Protein AF-A0A3E3E0G7-F1 (afdb_monomer_lite)

Secondary structure (DSSP, 8-state):
-EEEEE-TTT-SEEEEEETT--S-EEEEE-S---SSEEEEEEEETTEEEEEE-BTTEEEE-TTGGGS-EEEEEEEEEEPTTSPEEE-S--EEEEEEPP-S----S-PPPPHHHHHHHHHHHHHHHHHHHHHHHHHHHHHHHHHHHHHHHHHHHHHHHHHHHHHHHHHHHHHHHHHHHHHHHHHHHHHHHHHHHHHHHHT--HHHHHHHHHHHHHHHHHHHHHHHHHHHGGG------

Foldseek 3Di:
DAEAEDECVVAQEEEQEAQQDQDKYKYFYPDFDADAWKWKFKDDDPDTDIGTADVRIDIDWPPNSNDFAWIWIWMWHQDPVGDTDGRDDIGIYGHHYDPDDDDPPRHDDDVVVVVVVVVVVVVVVVVVVVVVVVVVVVVVVVVVVVVVVVVVVVVVVVVVVVVVVVVVVVVVVVVVVVVVVVVVVVVVVVVVVVVVCVPDPVVVVVVVVVVVVVVVVVVVVVVVVVVVVVPDDDDDD

Structure (mmCIF, N/CA/C/O backbone):
data_AF-A0A3E3E0G7-F1
#
_entry.id   AF-A0A3E3E0G7-F1
#
loop_
_atom_site.group_PDB
_atom_site.id
_atom_site.type_symbol
_atom_site.label_atom_id
_atom_site.label_alt_id
_atom_site.label_comp_id
_atom_site.label_asym_id
_atom_site.label_entity_id
_atom_site.label_seq_id
_atom_site.pdbx_PDB_ins_code
_atom_site.Cartn_x
_atom_site.Cartn_y
_atom_site.Cartn_z
_atom_site.occupancy
_atom_site.B_iso_or_equiv
_atom_site.auth_seq_id
_atom_site.auth_comp_id
_atom_site.auth_asym_id
_atom_site.auth_atom_id
_atom_site.pdbx_PDB_model_num
ATOM 1 N N . MET A 1 1 ? 25.552 20.787 -38.650 1.00 72.00 1 MET A N 1
ATOM 2 C CA . MET A 1 1 ? 24.862 19.507 -38.896 1.00 72.00 1 MET A CA 1
ATOM 3 C C . MET A 1 1 ? 24.537 19.413 -40.381 1.00 72.00 1 MET A C 1
ATOM 5 O O . MET A 1 1 ? 24.003 20.378 -40.916 1.00 72.00 1 MET A O 1
ATOM 9 N N . ARG A 1 2 ? 24.924 18.323 -41.051 1.00 83.06 2 ARG A N 1
ATOM 10 C CA . ARG A 1 2 ? 24.549 18.012 -42.444 1.00 83.06 2 ARG A CA 1
ATOM 11 C C . ARG A 1 2 ? 23.295 17.139 -42.408 1.00 83.06 2 ARG A C 1
ATOM 13 O O . ARG A 1 2 ? 23.226 16.252 -41.569 1.00 83.06 2 ARG A O 1
ATOM 20 N N . THR A 1 3 ? 22.331 17.352 -43.301 1.00 88.44 3 THR A N 1
ATOM 21 C CA . THR A 1 3 ? 21.149 16.480 -43.411 1.00 88.44 3 THR A CA 1
ATOM 22 C C . THR A 1 3 ? 21.105 15.830 -44.787 1.00 88.44 3 THR A C 1
ATOM 24 O O . THR A 1 3 ? 21.267 16.512 -45.798 1.00 88.44 3 THR A O 1
ATOM 27 N N . VAL A 1 4 ? 20.893 14.518 -44.826 1.00 91.94 4 VAL A N 1
ATOM 28 C CA . VAL A 1 4 ? 20.747 13.722 -46.047 1.00 91.94 4 VAL A CA 1
ATOM 29 C C . VAL A 1 4 ? 19.327 13.176 -46.081 1.00 91.94 4 VAL A C 1
ATOM 31 O O . VAL A 1 4 ? 18.943 12.396 -45.218 1.00 91.94 4 VAL A O 1
ATOM 34 N N . TYR A 1 5 ? 18.542 13.592 -47.071 1.00 94.06 5 TYR A N 1
ATOM 35 C CA . TYR A 1 5 ? 17.183 13.092 -47.272 1.00 94.06 5 TYR A CA 1
ATOM 36 C C . TYR A 1 5 ? 17.223 11.878 -48.194 1.00 94.06 5 TYR A C 1
ATOM 38 O O . TYR A 1 5 ? 17.747 11.959 -49.307 1.00 94.06 5 TYR A O 1
ATOM 46 N N . VAL A 1 6 ? 16.666 10.759 -47.742 1.00 95.62 6 VAL A N 1
ATOM 47 C CA . VAL A 1 6 ? 16.768 9.470 -48.428 1.00 95.62 6 VAL A CA 1
ATOM 48 C C . VAL A 1 6 ? 15.380 8.911 -48.669 1.00 95.62 6 VAL A C 1
ATOM 50 O O . VAL A 1 6 ? 14.650 8.620 -47.734 1.00 95.62 6 VAL A O 1
ATOM 53 N N . SER A 1 7 ? 15.031 8.704 -49.934 1.00 94.06 7 SER A N 1
ATOM 54 C CA . SER A 1 7 ? 13.899 7.861 -50.317 1.00 94.06 7 SER A CA 1
ATOM 55 C C . SER A 1 7 ? 14.468 6.546 -50.833 1.00 94.06 7 SER A C 1
ATOM 57 O O . SER A 1 7 ? 15.142 6.535 -51.868 1.00 94.06 7 SER A O 1
ATOM 59 N N . LEU A 1 8 ? 14.235 5.459 -50.095 1.00 92.50 8 LEU A N 1
ATOM 60 C CA . LEU A 1 8 ? 14.813 4.148 -50.410 1.00 92.50 8 LEU A CA 1
ATOM 61 C C . LEU A 1 8 ? 14.265 3.560 -51.718 1.00 92.50 8 LEU A C 1
ATOM 63 O O . LEU A 1 8 ? 14.969 2.814 -52.388 1.00 92.50 8 LEU A O 1
ATOM 67 N N . ASP A 1 9 ? 13.088 4.002 -52.165 1.00 88.12 9 ASP A N 1
ATOM 68 C CA . ASP A 1 9 ? 12.561 3.679 -53.498 1.00 88.12 9 ASP A CA 1
ATOM 69 C C . ASP A 1 9 ? 13.424 4.251 -54.634 1.00 88.12 9 ASP A C 1
ATOM 71 O O . ASP A 1 9 ? 13.412 3.739 -55.754 1.00 88.12 9 ASP A O 1
ATOM 75 N N . LYS A 1 10 ? 14.167 5.334 -54.364 1.00 89.75 10 LYS A N 1
ATOM 76 C CA . LYS A 1 10 ? 14.964 6.067 -55.361 1.00 89.75 10 LYS A CA 1
ATOM 77 C C . LYS A 1 10 ? 16.454 5.771 -55.269 1.00 89.75 10 LYS A C 1
ATOM 79 O O . LYS A 1 10 ? 17.129 5.747 -56.294 1.00 89.75 10 LYS A O 1
ATOM 84 N N . THR A 1 11 ? 16.985 5.586 -54.062 1.00 90.69 11 THR A N 1
ATOM 85 C CA . THR A 1 11 ? 18.406 5.296 -53.853 1.00 90.69 11 THR A CA 1
ATOM 86 C C . THR A 1 11 ? 18.614 4.247 -52.773 1.00 90.69 11 THR A C 1
ATOM 88 O O . THR A 1 11 ? 18.056 4.327 -51.684 1.00 90.69 11 THR A O 1
ATOM 91 N N . HIS A 1 12 ? 19.482 3.287 -53.080 1.00 91.56 12 HIS A N 1
ATOM 92 C CA . HIS A 1 12 ? 19.901 2.227 -52.165 1.00 91.56 12 HIS A CA 1
ATOM 93 C C . HIS A 1 12 ? 21.367 2.391 -51.742 1.00 91.56 12 HIS A C 1
ATOM 95 O O . HIS A 1 12 ? 21.914 1.507 -51.092 1.00 91.56 12 HIS A O 1
ATOM 101 N N . SER A 1 13 ? 22.026 3.482 -52.150 1.00 95.62 13 SER A N 1
ATOM 102 C CA . SER A 1 13 ? 23.424 3.760 -51.825 1.00 95.62 13 SER A CA 1
ATOM 103 C C . SER A 1 13 ? 23.662 5.263 -51.727 1.00 95.62 13 SER A C 1
ATOM 105 O O . SER A 1 13 ? 23.425 5.989 -52.692 1.00 95.62 13 SER A O 1
ATOM 107 N N . PHE A 1 14 ? 24.129 5.747 -50.578 1.00 95.88 14 PHE A N 1
ATOM 108 C CA . PHE A 1 14 ? 24.347 7.179 -50.355 1.00 95.88 14 PHE A CA 1
ATOM 109 C C . PHE A 1 14 ? 25.468 7.441 -49.348 1.00 95.88 14 PHE A C 1
ATOM 111 O O . PHE A 1 14 ? 25.717 6.645 -48.446 1.00 95.88 14 PHE A O 1
ATOM 118 N N . ASN A 1 15 ? 26.156 8.570 -49.511 1.00 93.19 15 ASN A N 1
ATOM 119 C CA . ASN A 1 15 ? 27.224 8.999 -48.612 1.00 93.19 15 ASN A CA 1
ATOM 120 C C . ASN A 1 15 ? 26.642 9.642 -47.345 1.00 93.19 15 ASN A C 1
ATOM 122 O O . ASN A 1 15 ? 25.792 10.534 -47.430 1.00 93.19 15 ASN A O 1
ATOM 126 N N . ILE A 1 16 ? 27.128 9.193 -46.189 1.00 91.19 16 ILE A N 1
ATOM 127 C CA . ILE A 1 16 ? 26.682 9.621 -44.859 1.00 91.19 16 ILE A CA 1
ATOM 128 C C . ILE A 1 16 ? 27.759 10.378 -44.068 1.00 91.19 16 ILE A C 1
ATOM 130 O O . ILE A 1 16 ? 27.512 10.770 -42.930 1.00 91.19 16 ILE A O 1
ATOM 134 N N . GLY A 1 17 ? 28.920 10.630 -44.673 1.00 88.94 17 GLY A N 1
ATOM 135 C CA . GLY A 1 17 ? 29.992 11.430 -44.084 1.00 88.94 17 GLY A CA 1
ATOM 136 C C . GLY A 1 17 ? 31.376 10.862 -44.361 1.00 88.94 17 GLY A C 1
ATOM 137 O O . GLY A 1 17 ? 31.547 9.973 -45.198 1.00 88.94 17 GLY A O 1
ATOM 138 N N . HIS A 1 18 ? 32.350 11.383 -43.628 1.00 86.81 18 HIS A N 1
ATOM 139 C CA . HIS A 1 18 ? 33.731 10.916 -43.637 1.00 86.81 18 HIS A CA 1
ATOM 140 C C . HIS A 1 18 ? 34.090 10.216 -42.324 1.00 86.81 18 HIS A C 1
ATOM 142 O O . HIS A 1 18 ? 33.521 10.484 -41.261 1.00 86.81 18 HIS A O 1
ATOM 148 N N . GLN A 1 19 ? 35.071 9.321 -42.391 1.00 85.81 19 GLN A N 1
ATOM 149 C CA . GLN A 1 19 ? 35.700 8.763 -41.206 1.00 85.81 19 GLN A CA 1
ATOM 150 C C . GLN A 1 19 ? 36.250 9.915 -40.356 1.00 85.81 19 GLN A C 1
ATOM 152 O O . GLN A 1 19 ? 36.768 10.899 -40.876 1.00 85.81 19 GLN A O 1
ATOM 157 N N . TYR A 1 20 ? 36.121 9.814 -39.042 1.00 77.06 20 TYR A N 1
ATOM 158 C CA . TYR A 1 20 ? 36.539 10.848 -38.098 1.00 77.06 20 TYR A CA 1
ATOM 159 C C . TYR A 1 20 ? 35.843 12.213 -38.263 1.00 77.06 20 TYR A C 1
ATOM 161 O O . TYR A 1 20 ? 36.327 13.225 -37.763 1.00 77.06 20 TYR A O 1
ATOM 169 N N . GLU A 1 21 ? 34.695 12.275 -38.946 1.00 74.25 21 GLU A N 1
ATOM 170 C CA . GLU A 1 21 ? 33.981 13.538 -39.117 1.00 74.25 21 GLU A CA 1
ATOM 171 C C . GLU A 1 21 ? 33.378 14.043 -37.792 1.00 74.25 21 GLU A C 1
ATOM 173 O O . GLU A 1 21 ? 32.558 13.385 -37.151 1.00 74.25 21 GLU A O 1
ATOM 178 N N . HIS A 1 22 ? 33.770 15.261 -37.407 1.00 70.38 22 HIS A N 1
ATOM 179 C CA . HIS A 1 22 ? 33.298 15.964 -36.205 1.00 70.38 22 HIS A CA 1
ATOM 180 C C . HIS A 1 22 ? 31.945 16.666 -36.395 1.00 70.38 22 HIS A C 1
ATOM 182 O O . HIS A 1 22 ? 31.341 17.170 -35.448 1.00 70.38 22 HIS A O 1
ATOM 188 N N . LYS A 1 23 ? 31.445 16.737 -37.632 1.00 72.69 23 LYS A N 1
ATOM 189 C CA . LYS A 1 23 ? 30.130 17.305 -37.934 1.00 72.69 23 LYS A CA 1
ATOM 190 C C . LYS A 1 23 ? 29.095 16.191 -37.955 1.00 72.69 23 LYS A C 1
ATOM 192 O O . LYS A 1 23 ? 29.204 15.245 -38.719 1.00 72.69 23 LYS A O 1
ATOM 197 N N . ALA A 1 24 ? 28.044 16.353 -37.160 1.00 74.00 24 ALA A N 1
ATOM 198 C CA . ALA A 1 24 ? 26.940 15.405 -37.146 1.00 74.00 24 ALA A CA 1
ATOM 199 C C . ALA A 1 24 ? 26.229 15.366 -38.516 1.00 74.00 24 ALA A C 1
ATOM 201 O O . ALA A 1 24 ? 25.861 16.429 -39.047 1.00 74.00 24 ALA A O 1
ATOM 202 N N . THR A 1 25 ? 26.015 14.160 -39.054 1.00 85.94 25 THR A N 1
ATOM 203 C CA . THR A 1 25 ? 25.173 13.921 -40.235 1.00 85.94 25 THR A CA 1
ATOM 204 C C . THR A 1 25 ? 23.865 13.274 -39.802 1.00 85.94 25 THR A C 1
ATOM 206 O O . THR A 1 25 ? 23.864 12.213 -39.191 1.00 85.94 25 THR A O 1
ATOM 209 N N . LEU A 1 26 ? 22.743 13.903 -40.135 1.00 88.75 26 LEU A N 1
ATOM 210 C CA . LEU A 1 26 ? 21.400 13.381 -39.913 1.00 88.75 26 LEU A CA 1
ATOM 211 C C . LEU A 1 26 ? 20.867 12.790 -41.218 1.00 88.75 26 LEU A C 1
ATOM 213 O O . LEU A 1 26 ? 20.733 13.501 -42.212 1.00 88.75 26 LEU A O 1
ATOM 217 N N . VAL A 1 27 ? 20.545 11.505 -41.229 1.00 93.00 27 VAL A N 1
ATOM 218 C CA . VAL A 1 27 ? 19.863 10.843 -42.342 1.00 93.00 27 VAL A CA 1
ATOM 219 C C . VAL A 1 27 ? 18.369 10.857 -42.052 1.00 93.00 27 VAL A C 1
ATOM 221 O O . VAL A 1 27 ? 17.945 10.318 -41.037 1.00 93.00 27 VAL A O 1
ATOM 224 N N . LYS A 1 28 ? 17.574 11.467 -42.931 1.00 93.62 28 LYS A N 1
ATOM 225 C CA . LYS A 1 28 ? 16.115 11.511 -42.819 1.00 93.62 28 LYS A CA 1
ATOM 226 C C . LYS A 1 28 ? 15.488 10.646 -43.902 1.00 93.62 28 LYS A C 1
ATOM 228 O O . LYS A 1 28 ? 15.640 10.933 -45.093 1.00 93.62 28 LYS A O 1
ATOM 233 N N . PHE A 1 29 ? 14.817 9.580 -43.490 1.00 94.69 29 PHE A N 1
ATOM 234 C CA . PHE A 1 29 ? 14.178 8.636 -44.394 1.00 94.69 29 PHE A CA 1
ATOM 235 C C . PHE A 1 29 ? 12.781 9.130 -44.771 1.00 94.69 29 PHE A C 1
ATOM 237 O O . PHE A 1 29 ? 11.956 9.438 -43.925 1.00 94.69 29 PHE A O 1
ATOM 244 N N . MET A 1 30 ? 12.518 9.225 -46.067 1.00 93.25 30 MET A N 1
ATOM 245 C CA . MET A 1 30 ? 11.294 9.791 -46.620 1.00 93.25 30 MET A CA 1
ATOM 246 C C . MET A 1 30 ? 10.364 8.684 -47.108 1.00 93.25 30 MET A C 1
ATOM 248 O O . MET A 1 30 ? 10.832 7.686 -47.658 1.00 93.25 30 MET A O 1
ATOM 252 N N . ASN A 1 31 ? 9.056 8.934 -47.014 1.00 89.31 31 ASN A N 1
ATOM 253 C CA . ASN A 1 31 ? 7.993 8.054 -47.514 1.00 89.31 31 ASN A CA 1
ATOM 254 C C . ASN A 1 31 ? 7.994 6.657 -46.869 1.00 89.31 31 ASN A C 1
ATOM 256 O O . ASN A 1 31 ? 7.737 5.666 -47.546 1.00 89.31 31 ASN A O 1
ATOM 260 N N . LEU A 1 32 ? 8.306 6.576 -45.574 1.00 88.31 32 LEU A N 1
ATOM 261 C CA . LEU A 1 32 ? 8.146 5.342 -44.812 1.00 88.31 32 LEU A CA 1
ATOM 262 C C . LEU A 1 32 ? 6.686 5.190 -44.379 1.00 88.31 32 LEU A C 1
ATOM 264 O O . LEU A 1 32 ? 6.107 6.131 -43.839 1.00 88.31 32 LEU A O 1
ATOM 268 N N . ASP A 1 33 ? 6.123 4.006 -44.589 1.00 87.00 33 ASP A N 1
ATOM 269 C CA . ASP A 1 33 ? 4.826 3.610 -44.042 1.00 87.00 33 ASP A CA 1
ATOM 270 C C . ASP A 1 33 ? 5.075 2.644 -42.883 1.00 87.00 33 ASP A C 1
ATOM 272 O O . ASP A 1 33 ? 5.588 1.543 -43.090 1.00 87.00 33 ASP A O 1
ATOM 276 N N . TYR A 1 34 ? 4.820 3.094 -41.655 1.00 85.31 34 TYR A N 1
ATOM 277 C CA . TYR A 1 34 ? 5.079 2.312 -40.451 1.00 85.31 34 TYR A CA 1
ATOM 278 C C . TYR A 1 34 ? 4.098 2.653 -39.332 1.00 85.31 34 TYR A C 1
ATOM 280 O O . TYR A 1 34 ? 3.613 3.779 -39.213 1.00 85.31 34 TYR A O 1
ATOM 288 N N . GLN A 1 35 ? 3.837 1.662 -38.484 1.00 74.62 35 GLN A N 1
ATOM 289 C CA . GLN A 1 35 ? 3.073 1.802 -37.250 1.00 74.62 35 GLN A CA 1
ATOM 290 C C . GLN A 1 35 ? 4.014 1.466 -36.086 1.00 74.62 35 GLN A C 1
ATOM 292 O O . GLN A 1 35 ? 4.602 0.387 -36.066 1.00 74.62 35 GLN A O 1
ATOM 297 N N . GLY A 1 36 ? 4.191 2.391 -35.139 1.00 80.56 36 GLY A N 1
ATOM 298 C CA . GLY A 1 36 ? 5.048 2.191 -33.962 1.00 80.56 36 GLY A CA 1
ATOM 299 C C . GLY A 1 36 ? 6.445 2.810 -34.070 1.00 80.56 36 GLY A C 1
ATOM 300 O O . GLY A 1 36 ? 6.644 3.816 -34.750 1.00 80.56 36 GLY A O 1
ATOM 301 N N . SER A 1 37 ? 7.407 2.237 -33.342 1.00 87.81 37 SER A N 1
ATOM 302 C CA . SER A 1 37 ? 8.775 2.765 -33.234 1.00 87.81 37 SER A CA 1
ATOM 303 C C . SER A 1 37 ? 9.664 2.253 -34.364 1.00 87.81 37 SER A C 1
ATOM 305 O O . SER A 1 37 ? 9.607 1.078 -34.725 1.00 87.81 37 SER A O 1
ATOM 307 N N . LEU A 1 38 ? 10.511 3.127 -34.910 1.00 91.94 38 LEU A N 1
ATOM 308 C CA . LEU A 1 38 ? 11.378 2.823 -36.045 1.00 91.94 38 LEU A CA 1
ATOM 309 C C . LEU A 1 38 ? 12.795 2.468 -35.579 1.00 91.94 38 LEU A C 1
ATOM 311 O O . LEU A 1 38 ? 13.347 3.107 -34.686 1.00 91.94 38 LEU A O 1
ATOM 315 N N . TYR A 1 39 ? 13.401 1.471 -36.216 1.00 93.44 39 TYR A N 1
ATOM 316 C CA . TYR A 1 39 ? 14.749 0.989 -35.933 1.00 93.44 39 TYR A CA 1
ATOM 317 C C . TYR A 1 39 ? 15.546 0.804 -37.223 1.00 93.44 39 TYR A C 1
ATOM 319 O O . TYR A 1 39 ? 14.999 0.452 -38.270 1.00 93.44 39 TYR A O 1
ATOM 327 N N . ILE A 1 40 ? 16.862 0.988 -37.138 1.00 94.19 40 ILE A N 1
ATOM 328 C CA . ILE A 1 40 ? 17.812 0.630 -38.189 1.00 94.19 40 ILE A CA 1
ATOM 329 C C . ILE A 1 40 ? 18.771 -0.437 -37.680 1.00 94.19 40 ILE A C 1
ATOM 331 O O . ILE A 1 40 ? 19.450 -0.274 -36.664 1.00 94.19 40 ILE A O 1
ATOM 335 N N . ARG A 1 41 ? 18.862 -1.532 -38.427 1.00 95.19 41 ARG A N 1
ATOM 336 C CA . ARG A 1 41 ? 19.936 -2.502 -38.279 1.00 95.19 41 ARG A CA 1
ATOM 337 C C . ARG A 1 41 ? 21.140 -2.029 -39.074 1.00 95.19 41 ARG A C 1
ATOM 339 O O . ARG A 1 41 ? 21.026 -1.782 -40.273 1.00 95.19 41 ARG A O 1
ATOM 346 N N . LEU A 1 42 ? 22.278 -1.929 -38.405 1.00 94.31 42 LEU A N 1
ATOM 347 C CA . LEU A 1 42 ? 23.543 -1.459 -38.957 1.00 94.31 42 LEU A CA 1
ATOM 348 C C . LEU A 1 42 ? 24.567 -2.585 -38.920 1.00 94.31 42 LEU A C 1
ATOM 350 O O . LEU A 1 42 ? 24.712 -3.243 -37.890 1.00 94.31 42 LEU A O 1
ATOM 354 N N . GLU A 1 43 ? 25.296 -2.775 -40.016 1.00 94.06 43 GLU A N 1
ATOM 355 C CA . GLU A 1 43 ? 26.411 -3.718 -40.100 1.00 94.06 43 GLU A CA 1
ATOM 356 C C . GLU A 1 43 ? 27.602 -3.095 -40.845 1.00 94.06 43 GLU A C 1
ATOM 358 O O . GLU A 1 43 ? 27.491 -2.735 -42.018 1.00 94.06 43 GLU A O 1
ATOM 363 N N . ILE A 1 44 ? 28.749 -2.982 -40.168 1.00 89.00 44 ILE A N 1
ATOM 364 C CA . ILE A 1 44 ? 30.049 -2.615 -40.751 1.00 89.00 44 ILE A CA 1
ATOM 365 C C . ILE A 1 44 ? 31.165 -3.350 -40.006 1.00 89.00 44 ILE A C 1
ATOM 367 O O . ILE A 1 44 ? 31.270 -3.244 -38.787 1.00 89.00 44 ILE A O 1
ATOM 371 N N . ASN A 1 45 ? 32.015 -4.084 -40.730 1.00 85.56 45 ASN A N 1
ATOM 372 C CA . ASN A 1 45 ? 33.034 -4.957 -40.134 1.00 85.56 45 ASN A CA 1
ATOM 373 C C . ASN A 1 45 ? 32.406 -5.873 -39.056 1.00 85.56 45 ASN A C 1
ATOM 375 O O . ASN A 1 45 ? 31.419 -6.557 -39.334 1.00 85.56 45 ASN A O 1
ATOM 379 N N . ASP A 1 46 ? 32.930 -5.840 -37.828 1.00 82.44 46 ASP A N 1
ATOM 380 C CA . ASP A 1 46 ? 32.411 -6.595 -36.680 1.00 82.44 46 ASP A CA 1
ATOM 381 C C . ASP A 1 46 ? 31.308 -5.851 -35.900 1.00 82.44 46 ASP A C 1
ATOM 383 O O . ASP A 1 46 ? 30.700 -6.413 -34.987 1.00 82.44 46 ASP A O 1
ATOM 387 N N . TYR A 1 47 ? 31.014 -4.592 -36.245 1.00 80.56 47 TYR A N 1
ATOM 388 C CA . TYR A 1 47 ? 29.947 -3.824 -35.607 1.00 80.56 47 TYR A CA 1
ATOM 389 C C . TYR A 1 47 ? 28.593 -4.199 -36.208 1.00 80.56 47 TYR A C 1
ATOM 391 O O . TYR A 1 47 ? 28.310 -3.895 -37.370 1.00 80.56 47 TYR A O 1
ATOM 399 N N . LYS A 1 48 ? 27.742 -4.827 -35.391 1.00 89.69 48 LYS A N 1
ATOM 400 C CA . LYS A 1 48 ? 26.344 -5.129 -35.713 1.00 89.69 48 LYS A CA 1
ATOM 401 C C . LYS A 1 48 ? 25.448 -4.625 -34.599 1.00 89.69 48 LYS A C 1
ATOM 403 O O . LYS A 1 48 ? 25.579 -5.080 -33.466 1.00 89.69 48 LYS A O 1
ATOM 408 N N . ASN A 1 49 ? 24.542 -3.703 -34.905 1.00 87.69 49 ASN A N 1
ATOM 409 C CA . ASN A 1 49 ? 23.664 -3.136 -33.887 1.00 87.69 49 ASN A CA 1
ATOM 410 C C . ASN A 1 49 ? 22.282 -2.784 -34.440 1.00 87.69 49 ASN A C 1
ATOM 412 O O . ASN A 1 49 ? 22.134 -2.501 -35.628 1.00 87.69 49 ASN A O 1
ATOM 416 N N . MET A 1 50 ? 21.284 -2.801 -33.562 1.00 88.69 50 MET A N 1
ATOM 417 C CA . MET A 1 50 ? 19.936 -2.312 -33.825 1.00 88.69 50 MET A CA 1
ATOM 418 C C . MET A 1 50 ? 19.780 -0.988 -33.084 1.00 88.69 50 MET A C 1
ATOM 420 O O . MET A 1 50 ? 19.913 -0.949 -31.864 1.00 88.69 50 MET A O 1
ATOM 424 N N . VAL A 1 51 ? 19.543 0.097 -33.813 1.00 88.62 51 VAL A N 1
ATOM 425 C CA . VAL A 1 51 ? 19.501 1.448 -33.244 1.00 88.62 51 VAL A CA 1
ATOM 426 C C . VAL A 1 51 ? 18.105 2.034 -33.448 1.00 88.62 51 VAL A C 1
ATOM 428 O O . VAL A 1 51 ? 17.619 2.001 -34.581 1.00 88.62 51 VAL A O 1
ATOM 431 N N . PRO A 1 52 ? 17.441 2.546 -32.396 1.00 88.94 52 PRO A N 1
ATOM 432 C CA . PRO A 1 52 ? 16.177 3.254 -32.554 1.00 88.94 52 PRO A CA 1
ATOM 433 C C . PRO A 1 52 ? 16.385 4.569 -33.312 1.00 88.94 52 PRO A C 1
ATOM 435 O O . PRO A 1 52 ? 17.402 5.247 -33.153 1.00 88.94 52 PRO A O 1
ATOM 438 N N . LEU A 1 53 ? 15.410 4.930 -34.137 1.00 88.88 53 LEU A N 1
ATOM 439 C CA . LEU A 1 53 ? 15.348 6.220 -34.813 1.00 88.88 53 LEU A CA 1
ATOM 440 C C . LEU A 1 53 ? 14.474 7.182 -34.016 1.00 88.88 53 LEU A C 1
ATOM 442 O O . LEU A 1 53 ? 13.502 6.785 -33.375 1.00 88.88 53 LEU A O 1
ATOM 446 N N . THR A 1 54 ? 14.785 8.470 -34.137 1.00 82.19 54 THR A N 1
ATOM 447 C CA . THR A 1 54 ? 13.908 9.534 -33.648 1.00 82.19 54 THR A CA 1
ATOM 448 C C . THR A 1 54 ? 13.000 9.947 -34.793 1.00 82.19 54 THR A C 1
ATOM 450 O O . THR A 1 54 ? 13.440 10.592 -35.748 1.00 82.19 54 THR A O 1
ATOM 453 N N . ALA A 1 55 ? 11.739 9.518 -34.713 1.00 84.19 55 ALA A N 1
ATOM 454 C CA . ALA A 1 55 ? 10.786 9.551 -35.821 1.00 84.19 55 ALA A CA 1
ATOM 455 C C . ALA A 1 55 ? 11.349 8.846 -37.072 1.00 84.19 55 ALA A C 1
ATOM 457 O O . ALA A 1 55 ? 11.546 7.636 -37.059 1.00 84.19 55 ALA A O 1
ATOM 458 N N . ASP A 1 56 ? 11.636 9.598 -38.132 1.00 88.81 56 ASP A N 1
ATOM 459 C CA . ASP A 1 56 ? 12.158 9.124 -39.417 1.00 88.81 56 ASP A CA 1
ATOM 460 C C . ASP A 1 56 ? 13.661 9.410 -39.597 1.00 88.81 56 ASP A C 1
ATOM 462 O O . ASP A 1 56 ? 14.200 9.324 -40.705 1.00 88.81 56 ASP A O 1
ATOM 466 N N . SER A 1 57 ? 14.344 9.796 -38.517 1.00 90.00 57 SER A N 1
ATOM 467 C CA . SER A 1 57 ? 15.691 10.353 -38.570 1.00 90.00 57 SER A CA 1
ATOM 468 C C . SER A 1 57 ? 16.711 9.512 -37.798 1.00 90.00 57 SER A C 1
ATOM 470 O O . SER A 1 57 ? 16.492 9.109 -36.656 1.00 90.00 57 SER A O 1
ATOM 472 N N . PHE A 1 58 ? 17.862 9.284 -38.430 1.00 89.62 58 PHE A N 1
ATOM 473 C CA . PHE A 1 58 ? 19.012 8.564 -37.892 1.00 89.62 58 PHE A CA 1
ATOM 474 C C . PHE A 1 58 ? 20.232 9.486 -37.843 1.00 89.62 58 PHE A C 1
ATOM 476 O O . PHE A 1 58 ? 20.633 10.030 -38.875 1.00 89.62 58 PHE A O 1
ATOM 483 N N . LEU A 1 59 ? 20.842 9.662 -36.668 1.00 86.19 59 LEU A N 1
ATOM 484 C CA . LEU A 1 59 ? 22.094 10.404 -36.567 1.00 86.19 59 LEU A CA 1
ATOM 485 C C . LEU A 1 59 ? 23.297 9.479 -36.757 1.00 86.19 59 LEU A C 1
ATOM 487 O O . LEU A 1 59 ? 23.470 8.477 -36.072 1.00 86.19 59 LEU A O 1
ATOM 491 N N . VAL A 1 60 ? 24.169 9.868 -37.675 1.00 86.12 60 VAL A N 1
ATOM 492 C CA . VAL A 1 60 ? 25.440 9.207 -37.935 1.00 86.12 60 VAL A CA 1
ATOM 493 C C . VAL A 1 60 ? 26.472 9.759 -36.955 1.00 86.12 60 VAL A C 1
ATOM 495 O O . VAL A 1 60 ? 26.821 10.941 -36.997 1.00 86.12 60 VAL A O 1
ATOM 498 N N . GLY A 1 61 ? 26.964 8.887 -36.079 1.00 77.50 61 GLY A N 1
ATOM 499 C CA . GLY A 1 61 ? 27.965 9.205 -35.063 1.00 77.50 61 GLY A CA 1
ATOM 500 C C . GLY A 1 61 ? 28.841 7.998 -34.724 1.00 77.50 61 GLY A C 1
ATOM 501 O O . GLY A 1 61 ? 28.963 7.058 -35.513 1.00 77.50 61 GLY A O 1
ATOM 502 N N . LYS A 1 62 ? 29.465 8.003 -33.540 1.00 75.25 62 LYS A N 1
ATOM 503 C CA . LYS A 1 62 ? 30.245 6.851 -33.060 1.00 75.25 62 LYS A CA 1
ATOM 504 C C . LYS A 1 62 ? 29.322 5.654 -32.753 1.00 75.25 62 LYS A C 1
ATOM 506 O O . LYS A 1 62 ? 28.235 5.862 -32.225 1.00 75.25 62 LYS A O 1
ATOM 511 N N . PRO A 1 63 ? 29.750 4.409 -33.033 1.00 74.75 63 PRO A N 1
ATOM 512 C CA . PRO A 1 63 ? 31.063 4.034 -33.562 1.00 74.75 63 PRO A CA 1
ATOM 513 C C . PRO A 1 63 ? 31.150 4.024 -35.098 1.00 74.75 63 PRO A C 1
ATOM 515 O O . PRO A 1 63 ? 32.231 3.764 -35.614 1.00 74.75 63 PRO A O 1
ATOM 518 N N . LEU A 1 64 ? 30.072 4.312 -35.841 1.00 82.06 64 LEU A N 1
ATOM 519 C CA . LEU A 1 64 ? 30.080 4.212 -37.308 1.00 82.06 64 LEU A CA 1
ATOM 520 C C . LEU A 1 64 ? 31.190 5.054 -37.945 1.00 82.06 64 LEU A C 1
ATOM 522 O O . LEU A 1 64 ? 31.945 4.541 -38.763 1.00 82.06 64 LEU A O 1
ATOM 526 N N . THR A 1 65 ? 31.344 6.312 -37.526 1.00 80.38 65 THR A N 1
ATOM 527 C CA . THR A 1 65 ? 32.351 7.229 -38.088 1.00 80.38 65 THR A CA 1
ATOM 528 C C . THR A 1 65 ? 33.800 6.882 -37.720 1.00 80.38 65 THR A C 1
ATOM 530 O O . THR A 1 65 ? 34.714 7.526 -38.226 1.00 80.38 65 THR A O 1
ATOM 533 N N . PHE A 1 66 ? 34.061 5.859 -36.891 1.00 80.06 66 PHE A N 1
ATOM 534 C CA . PHE A 1 66 ? 35.423 5.335 -36.700 1.00 80.06 66 PHE A CA 1
ATOM 535 C C . PHE A 1 66 ? 35.896 4.447 -37.849 1.00 80.06 66 PHE A C 1
ATOM 537 O O . PHE A 1 66 ? 37.100 4.219 -37.986 1.00 80.06 66 PHE A O 1
ATOM 544 N N . HIS A 1 67 ? 34.975 3.960 -38.673 1.00 82.88 67 HIS A N 1
ATOM 545 C CA . HIS A 1 67 ? 35.267 3.101 -39.806 1.00 82.88 67 HIS A CA 1
ATOM 546 C C . HIS A 1 67 ? 35.014 3.863 -41.106 1.00 82.88 67 HIS A C 1
ATOM 548 O O . HIS A 1 67 ? 34.044 4.607 -41.214 1.00 82.88 67 HIS A O 1
ATOM 554 N N . SER A 1 68 ? 35.872 3.661 -42.100 1.00 89.12 68 SER A N 1
ATOM 555 C CA . SER A 1 68 ? 35.564 3.980 -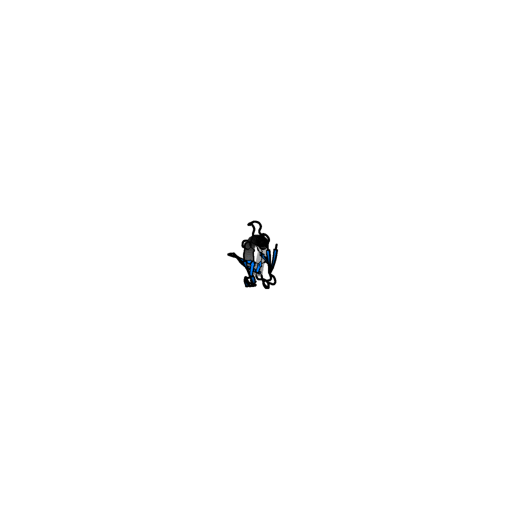43.492 1.00 89.12 68 SER A CA 1
ATOM 556 C C . SER A 1 68 ? 34.981 2.748 -44.190 1.00 89.12 68 SER A C 1
ATOM 558 O O . SER A 1 68 ? 35.148 1.611 -43.735 1.00 89.12 68 SER A O 1
ATOM 560 N N . GLY A 1 69 ? 34.278 2.968 -45.297 1.00 91.56 69 GLY A N 1
ATOM 561 C CA . GLY A 1 69 ? 33.710 1.912 -46.128 1.00 91.56 69 GLY A CA 1
ATOM 562 C C . GLY A 1 69 ? 32.184 1.887 -46.134 1.00 91.56 69 GLY A C 1
ATOM 563 O O . GLY A 1 69 ? 31.509 2.890 -45.905 1.00 91.56 69 GLY A O 1
ATOM 564 N N . THR A 1 70 ? 31.629 0.727 -46.484 1.00 95.56 70 THR A N 1
ATOM 565 C CA . THR A 1 70 ? 30.182 0.543 -46.654 1.00 95.56 70 THR A CA 1
ATOM 566 C C . THR A 1 70 ? 29.547 -0.015 -45.385 1.00 95.56 70 THR A C 1
ATOM 568 O O . THR A 1 70 ? 29.824 -1.146 -44.992 1.00 95.56 70 THR A O 1
ATOM 571 N N . VAL A 1 71 ? 28.641 0.759 -44.794 1.00 95.31 71 VAL A N 1
ATOM 572 C CA . VAL A 1 71 ? 27.719 0.325 -43.744 1.00 95.31 71 VAL A CA 1
ATOM 573 C C . VAL A 1 71 ? 26.454 -0.213 -44.405 1.00 95.31 71 VAL A C 1
ATOM 575 O O . VAL A 1 71 ? 25.798 0.487 -45.177 1.00 95.31 71 VAL A O 1
ATOM 578 N N . LYS A 1 72 ? 26.075 -1.449 -44.092 1.00 96.69 72 LYS A N 1
ATOM 579 C CA . LYS A 1 72 ? 24.784 -2.011 -44.501 1.00 96.69 72 LYS A CA 1
ATOM 580 C C . LYS A 1 72 ? 23.711 -1.548 -43.521 1.00 96.69 72 LYS A C 1
ATOM 582 O O . LYS A 1 72 ? 23.856 -1.747 -42.317 1.00 96.69 72 LYS A O 1
ATOM 587 N N . GLY A 1 73 ? 22.658 -0.931 -44.040 1.00 96.44 73 GLY A N 1
ATOM 588 C CA . GLY A 1 73 ? 21.488 -0.482 -43.294 1.00 96.44 73 GLY A CA 1
ATOM 589 C C . GLY A 1 73 ? 20.238 -1.262 -43.692 1.00 96.44 73 GLY A C 1
ATOM 590 O O . GLY A 1 73 ? 20.072 -1.621 -44.858 1.00 96.44 73 GLY A O 1
ATOM 591 N N . GLN A 1 74 ? 19.349 -1.518 -42.737 1.00 97.00 74 GLN A N 1
ATOM 592 C CA . GLN A 1 74 ? 18.017 -2.062 -42.998 1.00 97.00 74 GLN A CA 1
ATOM 593 C C . GLN A 1 74 ? 17.021 -1.539 -41.962 1.00 97.00 74 GLN A C 1
ATOM 595 O O . GLN A 1 74 ? 17.309 -1.588 -40.768 1.00 97.00 74 GLN A O 1
ATOM 600 N N . LEU A 1 75 ? 15.872 -1.031 -42.410 1.00 96.31 75 LEU A N 1
ATOM 601 C CA . LEU A 1 75 ? 14.852 -0.455 -41.534 1.00 96.31 75 LEU A CA 1
ATOM 602 C C . LEU A 1 75 ? 13.833 -1.498 -41.075 1.00 96.31 75 LEU A C 1
ATOM 604 O O . LEU A 1 75 ? 13.416 -2.360 -41.856 1.00 96.31 75 LEU A O 1
ATOM 608 N N . TYR A 1 76 ? 13.410 -1.355 -39.823 1.00 94.75 76 TYR A N 1
ATOM 609 C CA . TYR A 1 76 ? 12.395 -2.169 -39.163 1.00 94.75 76 TYR A CA 1
ATOM 610 C C . TYR A 1 76 ? 11.440 -1.288 -38.354 1.00 94.75 76 TYR A C 1
ATOM 612 O O . TYR A 1 76 ? 11.889 -0.333 -37.725 1.00 94.75 76 TYR A O 1
ATOM 620 N N . SER A 1 77 ? 10.155 -1.630 -38.310 1.00 93.38 77 SER A N 1
ATOM 621 C CA . SER A 1 77 ? 9.217 -1.142 -37.291 1.00 93.38 77 SER A CA 1
ATOM 622 C C . SER A 1 77 ? 9.088 -2.164 -36.174 1.00 93.38 77 SER A C 1
ATOM 624 O O . SER A 1 77 ? 9.159 -3.365 -36.419 1.00 93.38 77 SER A O 1
ATOM 626 N N . MET A 1 78 ? 8.881 -1.695 -34.950 1.00 90.12 78 MET A N 1
ATOM 627 C CA . MET A 1 78 ? 8.503 -2.539 -33.821 1.00 90.12 78 MET A CA 1
ATOM 628 C C . MET A 1 78 ? 7.008 -2.367 -33.547 1.00 90.12 78 MET A C 1
ATOM 630 O O . MET A 1 78 ? 6.541 -1.249 -33.309 1.00 90.12 78 MET A O 1
ATOM 634 N N . THR A 1 79 ? 6.271 -3.475 -33.598 1.00 84.38 79 THR A N 1
ATOM 635 C CA . THR A 1 79 ? 4.834 -3.518 -33.306 1.00 84.38 79 THR A CA 1
ATOM 636 C C . THR A 1 79 ? 4.571 -3.323 -31.809 1.00 84.38 79 THR A C 1
ATOM 638 O O . THR A 1 79 ? 5.482 -3.410 -30.983 1.00 84.38 79 THR A O 1
ATOM 641 N N . ALA A 1 80 ? 3.311 -3.078 -31.436 1.00 80.50 80 ALA A N 1
ATOM 642 C CA . ALA A 1 80 ? 2.915 -2.937 -30.031 1.00 80.50 80 ALA A CA 1
ATOM 643 C C . ALA A 1 80 ? 3.201 -4.200 -29.192 1.00 80.50 80 ALA A C 1
ATOM 645 O O . ALA A 1 80 ? 3.465 -4.087 -27.997 1.00 80.50 80 ALA A O 1
ATOM 646 N N . ASP A 1 81 ? 3.201 -5.376 -29.827 1.00 82.88 81 ASP A N 1
ATOM 647 C CA . ASP A 1 81 ? 3.496 -6.668 -29.196 1.00 82.88 81 ASP A CA 1
ATOM 648 C C . ASP A 1 81 ? 5.009 -6.941 -29.070 1.00 82.88 81 ASP A C 1
ATOM 650 O O . ASP A 1 81 ? 5.427 -7.907 -28.433 1.00 82.88 81 ASP A O 1
ATOM 654 N N . GLY A 1 82 ? 5.844 -6.062 -29.635 1.00 82.38 82 GLY A N 1
ATOM 655 C CA . GLY A 1 82 ? 7.302 -6.112 -29.544 1.00 82.38 82 GLY A CA 1
ATOM 656 C C . GLY A 1 82 ? 8.008 -6.860 -30.675 1.00 82.38 82 GLY A C 1
ATOM 657 O O . GLY A 1 82 ? 9.232 -6.992 -30.639 1.00 82.38 82 GLY A O 1
ATOM 658 N N . ASP A 1 83 ? 7.270 -7.304 -31.693 1.00 87.69 83 ASP A N 1
ATOM 659 C CA . ASP A 1 83 ? 7.833 -7.956 -32.877 1.00 87.69 83 ASP A CA 1
ATOM 660 C C . ASP A 1 83 ? 8.388 -6.941 -33.885 1.00 87.69 83 ASP A C 1
ATOM 662 O O . ASP A 1 83 ? 7.826 -5.860 -34.075 1.00 87.69 83 ASP A O 1
ATOM 666 N N . TYR A 1 84 ? 9.479 -7.311 -34.567 1.00 90.06 84 TYR A N 1
ATOM 667 C CA . TYR A 1 84 ? 10.099 -6.490 -35.610 1.00 90.06 84 TYR A CA 1
ATOM 668 C C . TYR A 1 84 ? 9.574 -6.848 -37.002 1.00 90.06 84 TYR A C 1
ATOM 670 O O . TYR A 1 84 ? 9.801 -7.951 -37.502 1.00 90.06 84 TYR A O 1
ATOM 678 N N . GLU A 1 85 ? 8.973 -5.873 -37.673 1.00 92.38 85 GLU A N 1
ATOM 679 C CA . GLU A 1 85 ? 8.553 -5.958 -39.067 1.00 92.38 85 GLU A CA 1
ATOM 680 C C . GLU A 1 85 ? 9.568 -5.263 -39.972 1.00 92.38 85 GLU A C 1
ATOM 682 O O . GLU A 1 85 ? 10.031 -4.156 -39.705 1.00 92.38 85 GLU A O 1
ATOM 687 N N . GLN A 1 86 ? 9.954 -5.925 -41.060 1.00 93.62 86 GLN A N 1
ATOM 688 C CA . GLN A 1 86 ? 10.931 -5.386 -41.998 1.00 93.62 86 GLN A CA 1
ATOM 689 C C . GLN A 1 86 ? 10.287 -4.333 -42.910 1.00 93.62 86 GLN A C 1
ATOM 691 O O . GLN A 1 86 ? 9.378 -4.652 -43.672 1.00 93.62 86 GLN A O 1
ATOM 696 N N . LEU A 1 87 ? 10.836 -3.116 -42.920 1.00 93.00 87 LEU A N 1
ATOM 697 C CA . LEU A 1 87 ? 10.333 -2.000 -43.733 1.00 93.00 87 LEU A CA 1
ATOM 698 C C . LEU A 1 87 ? 11.138 -1.756 -45.009 1.00 93.00 87 LEU A C 1
ATOM 700 O O . LEU A 1 87 ? 10.643 -1.151 -45.956 1.00 93.00 87 LEU A O 1
ATOM 704 N N . SER A 1 88 ? 12.393 -2.208 -45.059 1.00 94.06 88 SER A N 1
ATO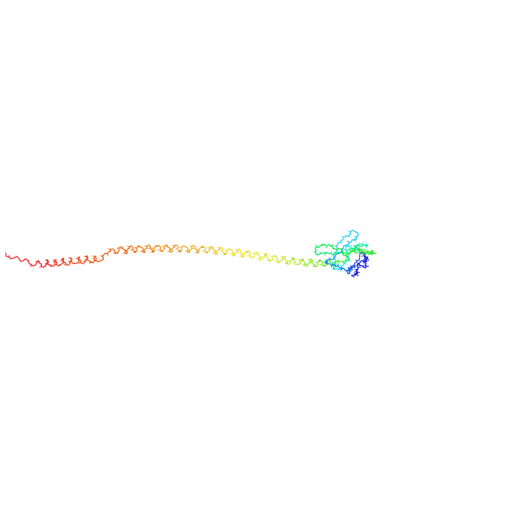M 705 C CA . SER A 1 88 ? 13.242 -2.008 -46.234 1.00 94.06 88 SER A CA 1
ATOM 706 C C . SER A 1 88 ? 14.027 -3.255 -46.619 1.00 94.06 88 SER A C 1
ATOM 708 O O . SER A 1 88 ? 14.293 -4.150 -45.812 1.00 94.06 88 SER A O 1
ATOM 710 N N . LYS A 1 89 ? 14.471 -3.301 -47.878 1.00 94.56 89 LYS A N 1
ATOM 711 C CA . LYS A 1 89 ? 15.617 -4.136 -48.267 1.00 94.56 89 LYS A CA 1
ATOM 712 C C . LYS A 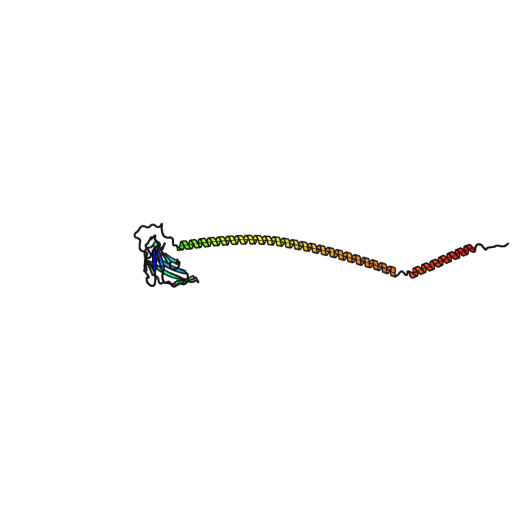1 89 ? 16.901 -3.549 -47.671 1.00 94.56 89 LYS A C 1
ATOM 714 O O . LYS A 1 89 ? 16.911 -2.400 -47.224 1.00 94.56 89 LYS A O 1
ATOM 719 N N . VAL A 1 90 ? 17.976 -4.334 -47.670 1.00 96.62 90 VAL A N 1
ATOM 720 C CA . VAL A 1 90 ? 19.302 -3.842 -47.271 1.00 96.62 90 VAL A CA 1
ATOM 721 C C . VAL A 1 90 ? 19.756 -2.752 -48.247 1.00 96.62 90 VAL A C 1
ATOM 723 O O . VAL A 1 90 ? 19.686 -2.940 -49.462 1.00 96.62 90 VAL A O 1
ATOM 726 N N . PHE A 1 91 ? 20.227 -1.630 -47.710 1.00 97.25 91 PHE A N 1
ATOM 727 C CA . PHE A 1 91 ? 20.816 -0.510 -48.442 1.00 97.25 91 PHE A CA 1
ATOM 728 C C . PHE A 1 91 ? 22.219 -0.197 -47.915 1.00 97.25 91 PHE A C 1
ATOM 730 O O . PHE A 1 91 ? 22.616 -0.642 -46.840 1.00 97.25 91 PHE A O 1
ATOM 737 N N . ASN A 1 92 ? 22.975 0.575 -48.686 1.00 97.19 92 ASN A N 1
ATOM 738 C CA . ASN A 1 92 ? 24.363 0.909 -48.415 1.00 97.19 92 ASN A CA 1
ATOM 739 C C . ASN A 1 92 ? 24.490 2.374 -47.992 1.00 97.19 92 ASN A C 1
ATOM 741 O O . ASN A 1 92 ? 24.016 3.289 -48.664 1.00 97.19 92 ASN A O 1
ATOM 745 N N . MET A 1 93 ? 25.188 2.599 -46.893 1.00 96.12 93 MET A N 1
ATOM 746 C CA . MET A 1 93 ? 25.590 3.918 -46.436 1.00 96.12 93 MET A CA 1
ATOM 747 C C . MET A 1 93 ? 27.110 3.998 -46.487 1.00 96.12 93 MET A C 1
ATOM 749 O O . MET A 1 93 ? 27.798 3.132 -45.955 1.00 96.12 93 MET A O 1
ATOM 753 N N . ILE A 1 94 ? 27.639 5.005 -47.171 1.00 94.94 94 ILE A N 1
ATOM 754 C CA . ILE A 1 94 ? 29.070 5.121 -47.455 1.00 94.94 94 ILE A CA 1
ATOM 755 C C . ILE A 1 94 ? 29.687 6.132 -46.495 1.00 94.94 94 ILE A C 1
ATOM 757 O O . ILE A 1 94 ? 29.216 7.269 -46.416 1.00 94.94 94 ILE A O 1
ATOM 761 N N . ILE A 1 95 ? 30.739 5.710 -45.798 1.00 91.75 95 ILE A N 1
ATOM 762 C CA . ILE A 1 95 ? 31.620 6.585 -45.029 1.00 91.75 95 ILE A CA 1
ATOM 763 C C . ILE A 1 95 ? 32.943 6.665 -45.781 1.00 91.75 95 ILE A C 1
ATOM 765 O O . ILE A 1 95 ? 33.663 5.670 -45.895 1.00 91.75 95 ILE A O 1
ATOM 769 N N . ASP A 1 96 ? 33.249 7.838 -46.318 1.00 91.12 96 ASP A N 1
ATOM 770 C CA . ASP A 1 96 ? 34.483 8.048 -47.067 1.00 91.12 96 ASP A CA 1
ATOM 771 C C . ASP A 1 96 ? 35.691 8.004 -46.124 1.00 91.12 96 ASP A C 1
ATOM 773 O O . ASP A 1 96 ? 35.631 8.468 -44.984 1.00 91.12 96 ASP A O 1
ATOM 777 N N . GLU A 1 97 ? 36.809 7.464 -46.600 1.00 87.50 97 GLU A N 1
ATOM 778 C CA . GLU A 1 97 ? 38.064 7.493 -45.851 1.00 87.50 97 GLU A CA 1
ATOM 779 C C . GLU A 1 97 ? 38.530 8.940 -45.639 1.00 87.50 97 GLU A C 1
ATOM 781 O O . GLU A 1 97 ? 38.437 9.785 -46.535 1.00 87.50 97 GLU A O 1
ATOM 786 N N . SER A 1 98 ? 39.007 9.242 -44.431 1.00 80.81 98 SER A N 1
ATOM 787 C CA . SER A 1 98 ? 39.572 10.555 -44.133 1.00 80.81 98 SER A CA 1
ATOM 788 C C . SER A 1 98 ? 41.040 10.609 -44.516 1.00 80.81 98 SER A C 1
ATOM 790 O O . SER A 1 98 ? 41.800 9.680 -44.264 1.00 80.81 98 SER A O 1
ATOM 792 N N . ILE A 1 99 ? 41.450 11.742 -45.079 1.00 66.06 99 ILE A N 1
ATOM 793 C CA . ILE A 1 99 ? 42.845 12.038 -45.426 1.00 66.06 99 ILE A CA 1
ATOM 794 C C . ILE A 1 99 ? 43.617 12.722 -44.279 1.00 66.06 99 ILE A C 1
ATOM 796 O O . ILE A 1 99 ? 44.772 13.102 -44.465 1.00 66.06 99 ILE A O 1
ATOM 800 N N . GLY A 1 100 ? 42.983 12.941 -43.117 1.00 61.50 100 GLY A N 1
ATOM 801 C CA . GLY A 1 100 ? 43.501 13.760 -42.013 1.00 61.50 100 GLY A CA 1
ATOM 802 C C . GLY A 1 100 ? 43.727 13.010 -40.693 1.00 61.50 100 GLY A C 1
ATOM 803 O O . GLY A 1 100 ? 43.196 11.924 -40.472 1.00 61.50 100 GLY A O 1
ATOM 804 N N . TYR A 1 101 ? 44.534 13.617 -39.814 1.00 54.12 101 TYR A N 1
ATOM 805 C CA . TYR A 1 101 ? 44.954 13.057 -38.522 1.00 54.12 101 TYR A CA 1
ATOM 806 C C . TYR A 1 101 ? 43.799 12.886 -37.520 1.00 54.12 101 TYR A C 1
ATOM 808 O O . TYR A 1 101 ? 42.883 13.702 -37.455 1.00 54.12 101 TYR A O 1
ATOM 816 N N . GLN A 1 102 ? 43.903 11.830 -36.709 1.00 58.06 102 GLN A N 1
ATOM 817 C CA . GLN A 1 102 ? 42.969 11.460 -35.646 1.00 58.06 102 GLN A CA 1
ATOM 818 C C . GLN A 1 102 ? 42.965 12.496 -34.512 1.00 58.06 102 GLN A C 1
ATOM 820 O O . GLN A 1 102 ? 43.951 12.603 -33.785 1.00 58.06 102 GLN A O 1
ATOM 825 N N . ASP A 1 103 ? 41.839 13.172 -34.289 1.00 57.38 103 ASP A N 1
ATOM 826 C CA . ASP A 1 103 ? 41.535 13.772 -32.988 1.00 57.38 103 ASP A CA 1
ATOM 827 C C . ASP A 1 103 ? 40.265 13.117 -32.417 1.00 57.38 103 ASP A C 1
ATOM 829 O O . ASP A 1 103 ? 39.177 13.308 -32.953 1.00 57.38 103 ASP A O 1
ATOM 833 N N . PRO A 1 104 ? 40.357 12.273 -31.373 1.00 54.81 104 PRO A N 1
ATOM 834 C CA . PRO A 1 104 ? 39.207 11.597 -30.772 1.00 54.81 104 PRO A CA 1
ATOM 835 C C . PRO A 1 104 ? 38.257 12.506 -29.972 1.00 54.81 104 PRO A C 1
ATOM 837 O O . PRO A 1 104 ? 37.192 12.016 -29.573 1.00 54.81 104 PRO A O 1
ATOM 840 N N . SER A 1 105 ? 38.654 13.753 -29.676 1.00 57.06 105 SER A N 1
ATOM 841 C CA . SER A 1 105 ? 38.175 14.500 -28.502 1.00 57.06 105 SER A CA 1
ATOM 842 C C . SER A 1 105 ? 36.884 15.313 -28.682 1.00 57.06 105 SER A C 1
ATOM 844 O O . SER A 1 105 ? 36.218 15.586 -27.688 1.00 57.06 105 SER A O 1
ATOM 846 N N . GLU A 1 106 ? 36.447 15.601 -29.912 1.00 57.19 106 GLU A N 1
ATOM 847 C CA . GLU A 1 106 ? 35.267 16.452 -30.170 1.00 57.19 106 GLU A CA 1
ATOM 848 C C . GLU A 1 106 ? 34.271 15.808 -31.146 1.00 57.19 106 GLU A C 1
ATOM 850 O O . GLU A 1 106 ? 34.013 16.319 -32.235 1.00 57.19 106 GLU A O 1
ATOM 855 N N . TYR A 1 107 ? 33.723 14.641 -30.807 1.00 60.12 107 TYR A N 1
ATOM 856 C CA . TYR A 1 107 ? 32.661 14.042 -31.627 1.00 60.12 107 TYR A CA 1
ATOM 857 C C . TYR A 1 107 ? 31.286 14.458 -31.124 1.00 60.12 107 TYR A C 1
ATOM 859 O O . TYR A 1 107 ? 31.090 14.547 -29.911 1.00 60.12 107 TYR A O 1
ATOM 867 N N . PRO A 1 108 ? 30.319 14.664 -32.032 1.00 56.16 108 PRO A N 1
ATOM 868 C CA . PRO A 1 108 ? 28.962 14.997 -31.644 1.00 56.16 108 PRO A CA 1
ATOM 869 C C . PRO A 1 108 ? 28.377 13.859 -30.803 1.00 56.16 108 PRO A C 1
ATOM 871 O O . PRO A 1 108 ? 28.416 12.692 -31.202 1.00 56.16 108 PRO A O 1
ATOM 874 N N . VAL A 1 109 ? 27.861 14.214 -29.625 1.00 57.75 109 VAL A N 1
ATOM 875 C CA . VAL A 1 109 ? 27.048 13.319 -28.798 1.00 57.75 109 VAL A CA 1
ATOM 876 C C . VAL A 1 109 ? 25.754 13.048 -29.558 1.00 57.75 109 VAL A C 1
ATOM 878 O O . VAL A 1 109 ? 25.170 13.965 -30.136 1.00 57.75 109 VAL A O 1
ATOM 881 N N . ASP A 1 110 ? 25.333 11.787 -29.600 1.00 60.97 110 ASP A N 1
ATOM 882 C CA . ASP A 1 110 ? 24.056 11.417 -30.199 1.00 60.97 110 ASP A CA 1
ATOM 883 C C . ASP A 1 110 ? 22.919 12.130 -29.430 1.00 60.97 110 ASP A C 1
ATOM 885 O O . ASP A 1 110 ? 22.801 11.926 -28.220 1.00 60.97 110 ASP A O 1
ATOM 889 N N . PRO A 1 111 ? 22.086 12.970 -30.071 1.00 56.06 111 PRO A N 1
ATOM 890 C CA . PRO A 1 111 ? 20.974 13.664 -29.429 1.00 56.06 111 PRO A CA 1
ATOM 891 C C . PRO A 1 111 ? 19.952 12.691 -28.825 1.00 56.06 111 PRO A C 1
ATOM 893 O O . PRO A 1 111 ? 19.220 13.069 -27.914 1.00 56.06 111 PRO A O 1
ATOM 896 N N . ASN A 1 112 ? 19.937 11.424 -29.252 1.00 62.84 112 ASN A N 1
ATOM 897 C CA . ASN A 1 112 ? 19.138 10.384 -28.610 1.00 62.84 112 ASN A CA 1
ATOM 898 C C . ASN A 1 112 ? 19.654 10.056 -27.200 1.00 62.84 112 ASN A C 1
ATOM 900 O O . ASN A 1 112 ? 18.861 9.748 -26.317 1.00 62.84 112 ASN A O 1
ATOM 904 N N . VAL A 1 113 ? 20.965 10.161 -26.950 1.00 67.31 113 VAL A N 1
ATOM 905 C CA . VAL A 1 113 ? 21.543 9.988 -25.605 1.00 67.31 113 VAL A CA 1
ATOM 906 C C . VAL A 1 113 ? 21.146 11.148 -24.694 1.00 67.31 113 VAL A C 1
ATOM 908 O O . VAL A 1 113 ? 20.860 10.922 -23.522 1.00 67.31 113 VAL A O 1
ATOM 911 N N . GLU A 1 114 ? 21.084 12.372 -25.222 1.00 63.69 114 GLU A N 1
ATOM 912 C CA . GLU A 1 114 ? 20.617 13.545 -24.473 1.00 63.69 114 GLU A CA 1
ATOM 913 C C . GLU A 1 114 ? 19.128 13.428 -24.115 1.00 63.69 114 GLU A C 1
ATOM 915 O O . GLU A 1 114 ? 18.761 13.619 -22.957 1.00 63.69 114 GLU A O 1
ATOM 920 N N . LEU A 1 115 ? 18.284 13.015 -25.068 1.00 67.94 115 LEU A N 1
ATOM 921 C CA . LEU A 1 115 ? 16.855 12.792 -24.828 1.00 67.94 115 LEU A CA 1
ATOM 922 C C . LEU A 1 115 ? 16.610 11.696 -23.777 1.00 67.94 115 LEU A C 1
ATOM 924 O O . LEU A 1 115 ? 15.898 11.931 -22.802 1.00 67.94 115 LEU A O 1
ATOM 928 N N . ILE A 1 116 ? 17.271 10.540 -23.913 1.00 73.88 116 ILE A N 1
ATOM 929 C CA . ILE A 1 116 ? 17.187 9.442 -22.934 1.00 73.88 116 ILE A CA 1
ATOM 930 C C . ILE A 1 116 ? 17.662 9.906 -21.550 1.00 73.88 116 ILE A C 1
ATOM 932 O O . ILE A 1 116 ? 17.108 9.512 -20.524 1.00 73.88 116 ILE A O 1
ATOM 936 N N . TYR A 1 117 ? 18.692 10.750 -21.491 1.00 74.75 117 TYR A N 1
ATOM 937 C CA . TYR A 1 117 ? 19.207 11.267 -20.229 1.00 74.75 117 TYR A CA 1
ATOM 938 C C . TYR A 1 117 ? 18.208 12.192 -19.513 1.00 74.75 117 TYR A C 1
ATOM 940 O O . TYR A 1 117 ? 18.048 12.087 -18.293 1.00 74.75 117 TYR A O 1
ATOM 948 N N . GLU A 1 118 ? 17.499 13.055 -20.243 1.00 76.19 118 GLU A N 1
ATOM 949 C CA . GLU A 1 118 ? 16.447 13.906 -19.668 1.00 76.19 118 GLU A CA 1
ATOM 950 C C . GLU A 1 118 ? 15.205 13.106 -19.239 1.00 76.19 118 GLU A C 1
ATOM 952 O O . GLU A 1 118 ? 14.632 13.369 -18.174 1.00 76.19 118 GLU A O 1
ATOM 957 N N . GLU A 1 119 ? 14.831 12.066 -19.989 1.00 80.06 119 GLU A N 1
ATOM 958 C CA . GLU A 1 119 ? 13.779 11.126 -19.577 1.00 80.06 119 GLU A CA 1
ATOM 959 C C . GLU A 1 119 ? 14.164 10.390 -18.287 1.00 80.06 119 GLU A C 1
ATOM 961 O O . GLU A 1 119 ? 13.373 10.323 -17.344 1.00 80.06 119 GLU A O 1
ATOM 966 N N . LEU A 1 120 ? 15.412 9.922 -18.179 1.00 87.12 120 LEU A N 1
ATOM 967 C CA . LEU A 1 120 ? 15.925 9.279 -16.966 1.00 87.12 120 LEU A CA 1
ATOM 968 C C . LEU A 1 120 ? 15.942 10.223 -15.759 1.00 87.12 120 LEU A C 1
ATOM 970 O O . LEU A 1 120 ? 15.664 9.791 -14.637 1.00 87.12 120 LEU A O 1
ATOM 974 N N . LYS A 1 121 ? 16.254 11.509 -15.952 1.00 89.94 121 LYS A N 1
ATOM 975 C CA . LYS A 1 121 ? 16.162 12.517 -14.883 1.00 89.94 121 LYS A CA 1
ATOM 976 C C . LYS A 1 121 ? 14.727 12.710 -14.412 1.00 89.94 121 LYS A C 1
ATOM 978 O O . LYS A 1 121 ? 14.495 12.731 -13.202 1.00 89.94 121 LYS A O 1
ATOM 983 N N . THR A 1 122 ? 13.794 12.835 -15.351 1.00 90.88 122 THR A N 1
ATOM 984 C CA . THR A 1 122 ? 12.364 12.980 -15.054 1.00 90.88 122 THR A CA 1
ATOM 985 C C . THR A 1 122 ? 11.867 11.772 -14.270 1.00 90.88 122 THR A C 1
ATOM 987 O O . THR A 1 122 ? 11.369 11.926 -13.155 1.00 90.88 122 THR A O 1
ATOM 990 N N . LEU A 1 123 ? 12.144 10.566 -14.772 1.00 91.69 123 LEU A N 1
ATOM 991 C CA . LEU A 1 123 ? 11.769 9.314 -14.119 1.00 91.69 123 LEU A CA 1
ATOM 992 C C . LEU A 1 123 ? 12.366 9.201 -12.709 1.00 91.69 123 LEU A C 1
ATOM 994 O O . LEU A 1 123 ? 11.679 8.833 -11.758 1.00 91.69 123 LEU A O 1
ATOM 998 N N . LYS A 1 124 ? 13.637 9.577 -12.528 1.00 95.12 124 LYS A N 1
ATOM 999 C CA . LYS A 1 124 ? 14.278 9.603 -11.205 1.00 95.12 124 LYS A CA 1
ATOM 1000 C C . LYS A 1 124 ? 13.570 10.560 -10.240 1.00 95.12 124 LYS A C 1
ATOM 1002 O O . LYS A 1 124 ? 13.438 10.238 -9.054 1.00 95.12 124 LYS A O 1
ATOM 1007 N N . SER A 1 125 ? 13.141 11.726 -10.722 1.00 95.50 125 SER A N 1
ATOM 1008 C CA . SER A 1 125 ? 12.393 12.695 -9.917 1.00 95.50 125 SER A CA 1
ATOM 1009 C C . SER A 1 125 ? 11.048 12.120 -9.484 1.00 95.50 125 SER A C 1
ATOM 1011 O O . SER A 1 125 ? 10.740 12.118 -8.293 1.00 95.50 125 SER A O 1
ATOM 1013 N N . GLU A 1 126 ? 10.291 11.552 -10.422 1.00 94.81 126 GLU A N 1
ATOM 1014 C CA . GLU A 1 126 ? 8.994 10.924 -10.151 1.00 94.81 126 GLU A CA 1
ATOM 1015 C C . GLU A 1 126 ? 9.113 9.765 -9.154 1.00 94.81 126 GLU A C 1
ATOM 1017 O O . GLU A 1 126 ? 8.358 9.707 -8.182 1.00 94.81 126 GLU A O 1
ATOM 1022 N N . CYS A 1 127 ? 10.115 8.892 -9.314 1.00 93.56 127 CYS A N 1
ATOM 1023 C CA . CYS A 1 127 ? 10.383 7.815 -8.359 1.00 93.56 127 CYS A CA 1
ATOM 1024 C C . CYS A 1 127 ? 10.705 8.342 -6.953 1.00 93.56 127 CYS A C 1
ATOM 1026 O O . CYS A 1 127 ? 10.297 7.741 -5.959 1.00 93.56 127 CYS A O 1
ATOM 1028 N N . THR A 1 128 ? 11.427 9.461 -6.852 1.00 96.81 128 THR A N 1
ATOM 1029 C CA . THR A 1 128 ? 11.747 10.080 -5.557 1.00 96.81 128 THR A CA 1
ATOM 1030 C C . THR A 1 128 ? 10.483 10.625 -4.894 1.00 96.81 128 THR A C 1
ATOM 1032 O O . THR A 1 128 ? 10.238 10.343 -3.723 1.00 96.81 128 THR A O 1
ATOM 1035 N N . THR A 1 129 ? 9.635 11.324 -5.653 1.00 97.19 129 THR A N 1
ATOM 1036 C CA . THR A 1 129 ? 8.343 11.823 -5.163 1.00 97.19 129 THR A CA 1
ATOM 1037 C C . THR A 1 129 ? 7.429 10.687 -4.703 1.00 97.19 129 THR A C 1
ATOM 1039 O O . THR A 1 129 ? 6.877 10.757 -3.606 1.00 97.19 129 THR A O 1
ATOM 1042 N N . ALA A 1 130 ? 7.302 9.620 -5.496 1.00 96.06 130 ALA A N 1
ATOM 1043 C CA . ALA A 1 130 ? 6.494 8.455 -5.139 1.00 96.06 130 ALA A CA 1
ATOM 1044 C C . ALA A 1 130 ? 6.996 7.774 -3.854 1.00 96.06 130 ALA A C 1
ATOM 1046 O O . ALA A 1 130 ? 6.200 7.424 -2.983 1.00 96.06 130 ALA A O 1
ATOM 1047 N N . ARG A 1 131 ? 8.319 7.637 -3.687 1.00 97.62 131 ARG A N 1
ATOM 1048 C CA . ARG A 1 131 ? 8.920 7.104 -2.455 1.00 97.62 131 ARG A CA 1
ATOM 1049 C C . ARG A 1 131 ? 8.541 7.942 -1.230 1.00 97.62 131 ARG A C 1
ATOM 1051 O O . ARG A 1 131 ? 8.141 7.380 -0.214 1.00 97.62 131 ARG A O 1
ATOM 1058 N N . ASP A 1 132 ? 8.648 9.264 -1.323 1.00 97.56 132 ASP A N 1
ATOM 1059 C CA . ASP A 1 132 ? 8.386 10.162 -0.191 1.00 97.56 132 ASP A CA 1
ATOM 1060 C C . ASP A 1 132 ? 6.890 10.173 0.196 1.00 97.56 132 ASP A C 1
ATOM 1062 O O . ASP A 1 132 ? 6.535 10.249 1.378 1.00 97.56 132 ASP A O 1
ATOM 1066 N N . GLN A 1 133 ? 5.998 10.017 -0.789 1.00 97.56 133 GLN A N 1
ATOM 1067 C CA . GLN A 1 133 ? 4.562 9.825 -0.557 1.00 97.56 133 GLN A CA 1
ATOM 1068 C C . GLN A 1 133 ? 4.268 8.503 0.167 1.00 97.56 133 GLN A C 1
ATOM 1070 O O . GLN A 1 133 ? 3.494 8.496 1.126 1.00 97.56 133 GLN A O 1
ATOM 1075 N N . CYS A 1 134 ? 4.908 7.402 -0.241 1.00 97.12 134 CYS A N 1
ATOM 1076 C CA . CYS A 1 134 ? 4.780 6.109 0.435 1.00 97.12 134 CYS A CA 1
ATOM 1077 C C . CYS A 1 134 ? 5.251 6.166 1.893 1.00 97.12 134 CYS A C 1
ATOM 1079 O O . CYS A 1 134 ? 4.555 5.665 2.776 1.00 97.12 134 CYS A O 1
ATOM 1081 N N . GLU A 1 135 ? 6.388 6.813 2.164 1.00 97.88 135 GLU A N 1
ATOM 1082 C CA . GLU A 1 135 ? 6.890 6.992 3.533 1.00 97.88 135 GLU A CA 1
ATOM 1083 C C . GLU A 1 135 ? 5.890 7.785 4.387 1.00 97.88 135 GLU A C 1
ATOM 1085 O O . GLU A 1 135 ? 5.556 7.393 5.504 1.00 97.88 135 GLU A O 1
ATOM 1090 N N . THR A 1 136 ? 5.326 8.862 3.834 1.00 97.88 136 THR A N 1
ATOM 1091 C CA . THR A 1 136 ? 4.303 9.663 4.523 1.00 97.88 136 THR A CA 1
ATOM 1092 C C . THR A 1 136 ? 3.064 8.831 4.866 1.00 97.88 136 THR A C 1
ATOM 1094 O O . THR A 1 136 ? 2.580 8.877 6.000 1.00 97.88 136 THR A O 1
ATOM 1097 N N . ALA A 1 137 ? 2.563 8.039 3.914 1.00 97.56 137 ALA A N 1
ATOM 1098 C CA . ALA A 1 137 ? 1.412 7.163 4.129 1.00 97.56 137 ALA A CA 1
ATOM 1099 C C . ALA A 1 137 ? 1.693 6.094 5.201 1.00 97.56 137 ALA A C 1
ATOM 1101 O O . ALA A 1 137 ? 0.838 5.814 6.045 1.00 97.56 137 ALA A O 1
ATOM 1102 N N . TYR A 1 138 ? 2.907 5.538 5.219 1.00 97.81 138 TYR A N 1
ATOM 1103 C CA . TYR A 1 138 ? 3.337 4.584 6.240 1.00 97.81 138 TYR A CA 1
ATOM 1104 C C . TYR A 1 138 ? 3.318 5.199 7.650 1.00 97.81 138 TYR A C 1
ATOM 1106 O O . TYR A 1 138 ? 2.757 4.612 8.579 1.00 97.81 138 TYR A O 1
ATOM 1114 N N . GLN A 1 139 ? 3.841 6.418 7.815 1.00 97.62 139 GLN A N 1
ATOM 1115 C CA . GLN A 1 139 ? 3.820 7.115 9.107 1.00 97.62 139 GLN A CA 1
ATOM 1116 C C . GLN A 1 139 ? 2.390 7.413 9.588 1.00 97.62 139 GLN A C 1
ATOM 1118 O O . GLN A 1 139 ? 2.082 7.239 10.770 1.00 97.62 139 GLN A O 1
ATOM 1123 N N . GLN A 1 140 ? 1.490 7.802 8.681 1.00 97.88 140 GLN A N 1
ATOM 1124 C CA . GLN A 1 140 ? 0.072 8.000 9.003 1.00 97.88 140 GLN A CA 1
ATOM 1125 C C . GLN A 1 140 ? -0.602 6.696 9.453 1.00 97.88 140 GLN A C 1
ATOM 1127 O O . GLN A 1 140 ? -1.351 6.691 10.430 1.00 97.88 140 GLN A O 1
ATOM 1132 N N . CYS A 1 141 ? -0.298 5.573 8.797 1.00 97.56 141 CYS A N 1
ATOM 1133 C CA . CYS A 1 141 ? -0.822 4.263 9.181 1.00 97.56 141 CYS A CA 1
ATOM 1134 C C . CYS A 1 141 ? -0.395 3.865 10.606 1.00 97.56 141 CYS A C 1
ATOM 1136 O O . CYS A 1 141 ? -1.218 3.393 11.398 1.00 97.56 141 CYS A O 1
ATOM 1138 N N . ASN A 1 142 ? 0.858 4.139 10.980 1.00 97.56 142 ASN A N 1
ATOM 1139 C CA . ASN A 1 142 ? 1.344 3.906 12.342 1.00 97.56 142 ASN A CA 1
ATOM 1140 C C . ASN A 1 142 ? 0.607 4.763 13.382 1.00 97.56 142 ASN A C 1
ATOM 1142 O O . ASN A 1 142 ? 0.244 4.266 14.448 1.00 97.56 142 ASN A O 1
ATOM 1146 N N . GLN A 1 143 ? 0.332 6.034 13.074 1.00 97.56 143 GLN A N 1
ATOM 1147 C CA . GLN A 1 143 ? -0.443 6.906 13.964 1.00 97.56 143 GLN A CA 1
ATOM 1148 C C . GLN A 1 143 ? -1.864 6.378 14.186 1.00 97.56 143 GLN A C 1
ATOM 1150 O O . GLN A 1 143 ? -2.319 6.308 15.329 1.00 97.56 143 GLN A O 1
ATOM 1155 N N . VAL A 1 144 ? -2.542 5.953 13.115 1.00 97.94 144 VAL A N 1
ATOM 1156 C CA . VAL A 1 144 ? -3.885 5.358 13.199 1.00 97.94 144 VAL A CA 1
ATOM 1157 C C . VAL A 1 144 ? -3.863 4.072 14.023 1.00 97.94 144 VAL A C 1
ATOM 1159 O O . VAL A 1 144 ? -4.716 3.884 14.886 1.00 97.94 144 VAL A O 1
ATOM 1162 N N . THR A 1 145 ? -2.860 3.218 13.819 1.00 98.00 145 THR A N 1
ATOM 1163 C CA . THR A 1 145 ? -2.706 1.963 14.569 1.00 98.00 145 THR A CA 1
ATOM 1164 C C . THR A 1 145 ? -2.589 2.221 16.072 1.00 98.00 145 THR A C 1
ATOM 1166 O O . THR A 1 145 ? -3.293 1.597 16.868 1.00 98.00 145 THR A O 1
ATOM 1169 N N . ASN A 1 146 ? -1.768 3.197 16.467 1.00 97.25 146 ASN A N 1
ATOM 1170 C CA . ASN A 1 146 ? -1.620 3.586 17.869 1.00 97.25 146 ASN A CA 1
ATOM 1171 C C . ASN A 1 146 ? -2.921 4.162 18.446 1.00 97.25 146 ASN A C 1
ATOM 1173 O O . ASN A 1 146 ? -3.317 3.796 19.553 1.00 97.25 146 ASN A O 1
ATOM 1177 N N . ALA A 1 147 ? -3.625 5.006 17.686 1.00 97.69 147 ALA A N 1
ATOM 1178 C CA . ALA A 1 147 ? -4.915 5.550 18.105 1.00 97.69 147 ALA A CA 1
ATOM 1179 C C . ALA A 1 147 ? -5.969 4.445 18.309 1.00 97.69 147 ALA A C 1
ATOM 1181 O O . ALA A 1 147 ? -6.702 4.466 19.299 1.00 97.69 147 ALA A O 1
ATOM 1182 N N . CYS A 1 148 ? -6.013 3.443 17.426 1.00 97.81 148 CYS A N 1
ATOM 1183 C CA . CYS A 1 148 ? -6.891 2.281 17.571 1.00 97.81 148 CYS A CA 1
ATOM 1184 C C . CYS A 1 148 ? -6.557 1.443 18.813 1.00 97.81 148 CYS A C 1
ATOM 1186 O O . CYS A 1 148 ? -7.472 0.990 19.506 1.00 97.81 148 CYS A O 1
ATOM 1188 N N . ALA A 1 149 ? -5.273 1.256 19.128 1.00 98.06 149 ALA A N 1
ATOM 1189 C CA . ALA A 1 149 ? -4.859 0.558 20.344 1.00 98.06 149 ALA A CA 1
ATOM 1190 C C . ALA A 1 149 ? -5.344 1.294 21.606 1.00 98.06 149 ALA A C 1
ATOM 1192 O O . ALA A 1 149 ? -5.953 0.679 22.484 1.00 98.06 149 ALA A O 1
ATOM 1193 N N . SER A 1 150 ? -5.169 2.620 21.663 1.00 97.75 150 SER A N 1
ATOM 1194 C CA . SER A 1 150 ? -5.676 3.442 22.770 1.00 97.75 150 SER A CA 1
ATOM 1195 C C . SER A 1 150 ? -7.203 3.399 22.881 1.00 97.75 150 SER A C 1
ATOM 1197 O O . SER A 1 150 ? -7.735 3.233 23.978 1.00 97.75 150 SER A O 1
ATOM 1199 N N . ALA A 1 151 ? -7.923 3.490 21.759 1.00 98.19 151 ALA A N 1
ATOM 1200 C CA . ALA A 1 151 ? -9.382 3.387 21.748 1.00 98.19 151 ALA A CA 1
ATOM 1201 C C . ALA A 1 151 ? -9.866 2.023 22.269 1.00 98.19 151 ALA A C 1
ATOM 1203 O O . ALA A 1 151 ? -10.811 1.956 23.051 1.00 98.19 151 ALA A O 1
ATOM 1204 N N . THR A 1 152 ? -9.175 0.940 21.900 1.00 98.38 152 THR A N 1
ATOM 1205 C CA . THR A 1 152 ? -9.482 -0.417 22.378 1.00 98.38 152 THR A CA 1
ATOM 1206 C C . THR A 1 152 ? -9.324 -0.529 23.894 1.00 98.38 152 THR A C 1
ATOM 1208 O O . THR A 1 152 ? -10.178 -1.113 24.562 1.00 98.38 152 THR A O 1
ATOM 1211 N N . GLN A 1 153 ? -8.267 0.063 24.456 1.00 98.19 153 GLN A N 1
ATOM 1212 C CA . GLN A 1 153 ? -8.063 0.086 25.904 1.00 98.19 153 GLN A CA 1
ATOM 1213 C C . GLN A 1 153 ? -9.211 0.809 26.623 1.00 98.19 153 GLN A C 1
ATOM 1215 O O . GLN A 1 153 ? -9.780 0.260 27.566 1.00 98.19 153 GLN A O 1
ATOM 1220 N N . LEU A 1 154 ? -9.607 1.989 26.135 1.00 98.25 154 LEU A N 1
ATOM 1221 C CA . LEU A 1 154 ? -10.721 2.754 26.706 1.00 98.25 154 LEU A CA 1
ATOM 1222 C C . LEU A 1 154 ? -12.046 1.983 26.642 1.00 98.25 154 LEU A C 1
ATOM 1224 O O . LEU A 1 154 ? -12.818 1.994 27.601 1.00 98.25 154 LEU A O 1
ATOM 1228 N N . CYS A 1 155 ? -12.309 1.271 25.541 1.00 98.12 155 CYS A N 1
ATOM 1229 C CA . CYS A 1 155 ? -13.483 0.406 25.437 1.00 98.12 155 CYS A CA 1
ATOM 1230 C C . CYS A 1 155 ? -13.467 -0.711 26.489 1.00 98.12 155 CYS A C 1
ATOM 1232 O O . CYS A 1 155 ? -14.489 -0.952 27.132 1.00 98.12 155 CYS A O 1
ATOM 1234 N N . ASN A 1 156 ? -12.322 -1.360 26.711 1.00 98.19 156 ASN A N 1
ATOM 1235 C CA . ASN A 1 156 ? -12.196 -2.406 27.729 1.00 98.19 156 ASN A CA 1
ATOM 1236 C C . ASN A 1 156 ? -12.421 -1.858 29.147 1.00 98.19 156 ASN A C 1
ATOM 1238 O O . ASN A 1 156 ? -13.120 -2.480 29.948 1.00 98.19 156 ASN A O 1
ATOM 1242 N N . GLU A 1 157 ? -11.884 -0.677 29.454 1.00 98.19 157 GLU A N 1
ATOM 1243 C CA . GLU A 1 157 ? -1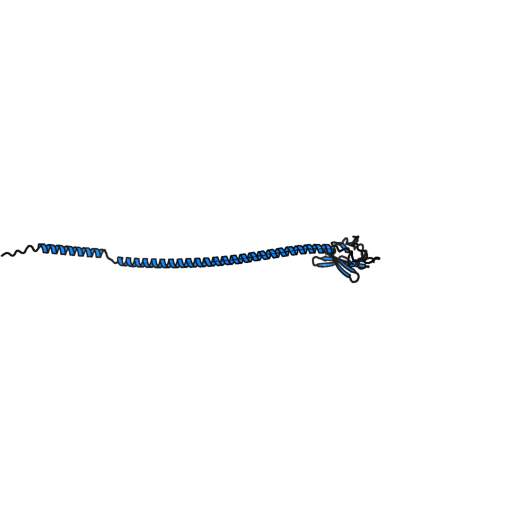2.118 0.005 30.733 1.00 98.19 157 GLU A CA 1
ATOM 1244 C C . GLU A 1 157 ? -13.607 0.329 30.936 1.00 98.19 157 GLU A C 1
ATOM 1246 O O . GLU A 1 157 ? -14.165 0.060 32.003 1.00 98.19 157 GLU A O 1
ATOM 1251 N N . ALA A 1 158 ? -14.286 0.826 29.899 1.00 98.12 158 ALA A N 1
ATOM 1252 C CA . ALA A 1 158 ? -15.720 1.102 29.948 1.00 98.12 158 ALA A CA 1
ATOM 1253 C C . ALA A 1 158 ? -16.552 -0.170 30.193 1.00 98.12 158 ALA A C 1
ATOM 1255 O O . ALA A 1 158 ? -17.454 -0.162 31.033 1.00 98.12 158 ALA A O 1
ATOM 1256 N N . VAL A 1 159 ? -16.229 -1.276 29.514 1.00 98.25 159 VAL A N 1
ATOM 1257 C CA . VAL A 1 159 ? -16.899 -2.574 29.711 1.00 98.25 159 VAL A CA 1
ATOM 1258 C C . VAL A 1 159 ? -16.723 -3.075 31.146 1.00 98.25 159 VAL A C 1
ATOM 1260 O O . VAL A 1 159 ? -17.696 -3.503 31.771 1.00 98.25 159 VAL A O 1
ATOM 1263 N N . ASN A 1 160 ? -15.519 -2.960 31.708 1.00 97.81 160 ASN A N 1
ATOM 1264 C CA . ASN A 1 160 ? -15.258 -3.350 33.095 1.00 97.81 160 ASN A CA 1
ATOM 1265 C C . ASN A 1 160 ? -16.079 -2.513 34.092 1.00 97.81 160 ASN A C 1
ATOM 1267 O O . ASN A 1 160 ? -16.673 -3.063 35.023 1.00 97.81 160 ASN A O 1
ATOM 1271 N N . ASN A 1 161 ? -16.188 -1.201 33.866 1.00 98.00 161 ASN A N 1
ATOM 1272 C CA . ASN A 1 161 ? -17.001 -0.309 34.701 1.00 98.00 161 ASN A CA 1
ATOM 1273 C C . ASN A 1 161 ? -18.500 -0.647 34.642 1.00 98.00 161 ASN A C 1
ATOM 1275 O O . ASN A 1 161 ? -19.194 -0.614 35.667 1.00 98.00 161 ASN A O 1
ATOM 1279 N N . ILE A 1 162 ? -19.005 -1.015 33.461 1.00 98.06 162 ILE A N 1
ATOM 1280 C CA . ILE A 1 162 ? -20.380 -1.504 33.295 1.00 98.06 162 ILE A CA 1
ATOM 1281 C C . ILE A 1 162 ? -20.579 -2.795 34.100 1.00 98.06 162 ILE A C 1
ATOM 1283 O O . ILE A 1 162 ? -21.556 -2.902 34.842 1.00 98.06 162 ILE A O 1
ATOM 1287 N N . GLY A 1 163 ? -19.636 -3.740 34.031 1.00 98.25 163 GLY A N 1
ATOM 1288 C CA . GLY A 1 163 ? -19.679 -4.977 34.820 1.00 98.25 163 GLY A CA 1
ATOM 1289 C C . GLY A 1 163 ? -19.747 -4.730 36.334 1.00 98.25 163 GLY A C 1
ATOM 1290 O O . GLY A 1 163 ? -20.554 -5.351 37.036 1.00 98.25 163 GLY A O 1
ATOM 1291 N N . GLY A 1 164 ? -18.969 -3.768 36.840 1.00 98.00 164 GLY A N 1
ATOM 1292 C CA . GLY A 1 164 ? -19.038 -3.335 38.240 1.00 98.00 164 GLY A CA 1
ATOM 1293 C C . GLY A 1 164 ? -20.397 -2.730 38.611 1.00 98.00 164 GLY A C 1
ATOM 1294 O O . GLY A 1 164 ? -20.984 -3.080 39.635 1.00 98.00 164 GLY A O 1
ATOM 1295 N N . SER A 1 165 ? -20.950 -1.884 37.742 1.00 98.06 165 SER A N 1
ATOM 1296 C CA . SER A 1 165 ? -22.264 -1.258 37.952 1.00 98.06 165 SER A CA 1
ATOM 1297 C C . SER A 1 165 ? -23.404 -2.284 37.987 1.00 98.06 165 SER A C 1
ATOM 1299 O O . SER A 1 165 ? -24.281 -2.200 38.847 1.00 98.06 165 SER A O 1
ATOM 1301 N N . ILE A 1 166 ? -23.364 -3.294 37.110 1.00 98.25 166 ILE A N 1
ATOM 1302 C CA . ILE A 1 166 ? -24.321 -4.414 37.109 1.00 98.25 166 ILE A CA 1
ATOM 1303 C C . ILE A 1 166 ? -24.227 -5.204 38.419 1.00 98.25 166 ILE A C 1
ATOM 1305 O O . ILE A 1 166 ? -25.249 -5.538 39.018 1.00 98.25 166 ILE A O 1
ATOM 1309 N N . SER A 1 167 ? -23.010 -5.468 38.898 1.00 98.25 167 SER A N 1
ATOM 1310 C CA . SER A 1 167 ? -22.791 -6.183 40.162 1.00 98.25 167 SER A CA 1
ATOM 1311 C C . SER A 1 167 ? -23.403 -5.430 41.349 1.00 98.25 167 SER A C 1
ATOM 1313 O O . SER A 1 167 ? -24.104 -6.029 42.166 1.00 98.25 167 SER A O 1
ATOM 1315 N N . ASN A 1 168 ? -23.231 -4.106 41.396 1.00 98.12 168 ASN A N 1
ATOM 1316 C CA . ASN A 1 168 ? -23.844 -3.254 42.418 1.00 98.12 168 ASN A CA 1
ATOM 1317 C C . ASN A 1 168 ? -25.379 -3.261 42.339 1.00 98.12 168 ASN A C 1
ATOM 1319 O O . ASN A 1 168 ? -26.050 -3.368 43.366 1.00 98.12 168 ASN A O 1
ATOM 1323 N N . ALA A 1 169 ? -25.949 -3.192 41.132 1.00 98.19 169 ALA A N 1
ATOM 1324 C CA . ALA A 1 169 ? -27.398 -3.260 40.936 1.00 98.19 169 ALA A CA 1
ATOM 1325 C C . ALA A 1 169 ? -27.985 -4.609 41.396 1.00 98.19 169 ALA A C 1
ATOM 1327 O O . ALA A 1 169 ? -29.045 -4.652 42.029 1.00 98.19 169 ALA A O 1
ATOM 1328 N N . ASN A 1 170 ? -27.272 -5.712 41.152 1.00 98.31 170 ASN A N 1
ATOM 1329 C CA . ASN A 1 170 ? -27.661 -7.036 41.637 1.00 98.31 170 ASN A CA 1
ATOM 1330 C C . ASN A 1 170 ? -27.632 -7.115 43.171 1.00 98.31 170 ASN A C 1
ATOM 1332 O O . ASN A 1 170 ? -28.578 -7.627 43.771 1.00 98.31 170 ASN A O 1
ATOM 1336 N N . ALA A 1 171 ? -26.602 -6.561 43.816 1.00 98.25 171 ALA A N 1
ATOM 1337 C CA . ALA A 1 171 ? -26.515 -6.506 45.278 1.00 98.25 171 ALA A CA 1
ATOM 1338 C C . ALA A 1 171 ? -27.658 -5.678 45.901 1.00 98.25 171 ALA A C 1
ATOM 1340 O O . ALA A 1 171 ? -28.266 -6.088 46.896 1.00 98.25 171 ALA A O 1
ATOM 1341 N N . ALA A 1 172 ? -28.011 -4.546 45.281 1.00 98.25 172 ALA A N 1
ATOM 1342 C CA . ALA A 1 172 ? -29.157 -3.736 45.693 1.00 98.25 172 ALA A CA 1
ATOM 1343 C C . ALA A 1 172 ? -30.483 -4.504 45.539 1.00 98.25 172 ALA A C 1
ATOM 1345 O O . ALA A 1 172 ? -31.323 -4.485 46.439 1.00 98.25 172 ALA A O 1
ATOM 1346 N N . THR A 1 173 ? -30.646 -5.242 44.437 1.00 98.50 173 THR A N 1
ATOM 1347 C CA . THR A 1 173 ? -31.826 -6.087 44.193 1.00 98.50 173 THR A CA 1
ATOM 1348 C C . THR A 1 173 ? -31.964 -7.179 45.255 1.00 98.50 173 THR A C 1
ATOM 1350 O O . THR A 1 173 ? -33.046 -7.371 45.805 1.00 98.50 173 THR A O 1
ATOM 1353 N N . GLN A 1 174 ? -30.869 -7.863 45.604 1.00 98.25 174 GLN A N 1
ATOM 1354 C CA . GLN A 1 174 ? -30.867 -8.874 46.667 1.00 98.25 174 GLN A CA 1
ATOM 1355 C C . GLN A 1 174 ? -31.260 -8.279 48.024 1.00 98.25 174 GLN A C 1
ATOM 1357 O O . GLN A 1 174 ? -32.102 -8.847 48.719 1.00 98.25 174 GLN A O 1
ATOM 1362 N N . SER A 1 175 ? -30.720 -7.105 48.362 1.00 98.44 175 SER A N 1
ATOM 1363 C CA . SER A 1 175 ? -31.081 -6.380 49.588 1.00 98.44 175 SER A CA 1
ATOM 1364 C C . SER A 1 175 ? -32.574 -6.028 49.628 1.00 98.44 175 SER A C 1
ATOM 1366 O O . SER A 1 175 ? -33.231 -6.219 50.650 1.00 98.44 175 SER A O 1
ATOM 1368 N N . CYS A 1 176 ? -33.137 -5.568 48.505 1.00 98.19 176 CYS A N 1
ATOM 1369 C CA . CYS A 1 176 ? -34.563 -5.253 48.388 1.00 98.19 176 CYS A CA 1
ATOM 1370 C C . CYS A 1 176 ? -35.448 -6.499 48.562 1.00 98.19 176 CYS A C 1
ATOM 1372 O O . CYS A 1 176 ? -36.435 -6.474 49.303 1.00 98.19 176 CYS A O 1
ATOM 1374 N N . ASN A 1 177 ? -35.062 -7.618 47.942 1.00 98.31 177 ASN A N 1
ATOM 1375 C CA . ASN A 1 177 ? -35.767 -8.891 48.087 1.00 98.31 177 ASN A CA 1
ATOM 1376 C C . ASN A 1 177 ? -35.754 -9.377 49.541 1.00 98.31 177 ASN A C 1
ATOM 1378 O O . ASN A 1 177 ? -36.780 -9.828 50.049 1.00 98.31 177 ASN A O 1
ATOM 1382 N N . GLN A 1 178 ? -34.619 -9.240 50.233 1.00 98.44 178 GLN A N 1
ATOM 1383 C CA . GLN A 1 178 ? -34.508 -9.603 51.643 1.00 98.44 178 GLN A CA 1
ATOM 1384 C C . GLN A 1 178 ? -35.401 -8.722 52.527 1.00 98.44 178 GLN A C 1
ATOM 1386 O O . GLN A 1 178 ? -36.147 -9.247 53.351 1.00 98.44 178 GLN A O 1
ATOM 1391 N N . ALA A 1 179 ? -35.392 -7.403 52.314 1.00 98.25 179 ALA A N 1
ATOM 1392 C CA . ALA A 1 179 ? -36.268 -6.479 53.034 1.00 98.25 179 ALA A CA 1
ATOM 1393 C C . ALA A 1 179 ? -37.757 -6.798 52.805 1.00 98.25 179 ALA A C 1
ATOM 1395 O O . ALA A 1 179 ? -38.543 -6.793 53.752 1.00 98.25 179 ALA A O 1
ATOM 1396 N N . THR A 1 180 ? -38.132 -7.141 51.570 1.00 98.44 180 THR A N 1
ATOM 1397 C CA . THR A 1 180 ? -39.498 -7.557 51.215 1.00 98.44 180 THR A CA 1
ATOM 1398 C C . THR A 1 180 ? -39.896 -8.843 51.940 1.00 98.44 180 THR A C 1
ATOM 1400 O O . THR A 1 180 ? -40.980 -8.914 52.516 1.00 98.44 180 THR A O 1
ATOM 1403 N N . ALA A 1 181 ? -39.014 -9.847 51.977 1.00 98.25 181 ALA A N 1
ATOM 1404 C CA . ALA A 1 181 ? -39.259 -11.091 52.705 1.00 98.25 181 ALA A CA 1
ATOM 1405 C C . ALA A 1 181 ? -39.465 -10.840 54.208 1.00 98.25 181 ALA A C 1
ATOM 1407 O O . ALA A 1 181 ? -40.409 -11.362 54.798 1.00 98.25 181 ALA A O 1
ATOM 1408 N N . THR A 1 182 ? -38.635 -9.986 54.816 1.00 98.44 182 THR A N 1
ATOM 1409 C CA . THR A 1 182 ? -38.786 -9.585 56.222 1.00 98.44 182 THR A CA 1
ATOM 1410 C C . THR A 1 182 ? -40.098 -8.843 56.476 1.00 98.44 182 THR A C 1
ATOM 1412 O O . THR A 1 182 ? -40.762 -9.106 57.476 1.00 98.44 182 THR A O 1
ATO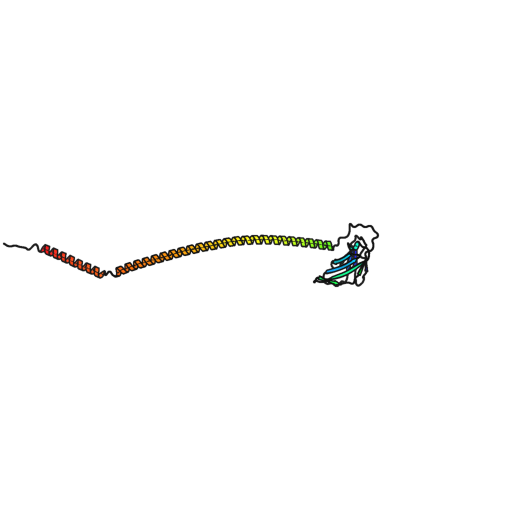M 1415 N N . ALA A 1 183 ? -40.500 -7.932 55.586 1.00 98.12 183 ALA A N 1
ATOM 1416 C CA . ALA A 1 183 ? -41.774 -7.228 55.712 1.00 98.12 183 ALA A CA 1
ATOM 1417 C C . ALA A 1 183 ? -42.963 -8.200 55.649 1.00 98.12 183 ALA A C 1
ATOM 1419 O O . ALA A 1 183 ? -43.843 -8.140 56.505 1.00 98.12 183 ALA A O 1
ATOM 1420 N N . ASN A 1 184 ? -42.948 -9.139 54.699 1.00 98.31 184 ASN A N 1
ATOM 1421 C CA . ASN A 1 184 ? -43.980 -10.171 54.580 1.00 98.31 184 ASN A CA 1
ATOM 1422 C C . ASN A 1 184 ? -44.053 -11.063 55.826 1.00 98.31 184 ASN A C 1
ATOM 1424 O O . ASN A 1 184 ? -45.150 -11.366 56.288 1.00 98.31 184 ASN A O 1
ATOM 1428 N N . GLN A 1 185 ? -42.908 -11.433 56.409 1.00 98.31 185 GLN A N 1
ATOM 1429 C CA . GLN A 1 185 ? -42.876 -12.187 57.663 1.00 98.31 185 GLN A CA 1
ATOM 1430 C C . GLN A 1 185 ? -43.553 -11.414 58.803 1.00 98.31 185 GLN A C 1
ATOM 1432 O O . GLN A 1 185 ? -44.401 -11.966 59.495 1.00 98.31 185 GLN A O 1
ATOM 1437 N N . LYS A 1 186 ? -43.240 -10.123 58.968 1.00 97.88 186 LYS A N 1
ATOM 1438 C CA . LYS A 1 186 ? -43.873 -9.291 60.003 1.00 97.88 186 LYS A CA 1
ATOM 1439 C C . LYS A 1 186 ? -45.376 -9.121 59.796 1.00 97.88 186 LYS A C 1
ATOM 1441 O O . LYS A 1 186 ? -46.120 -9.083 60.769 1.00 97.88 186 LYS A O 1
ATOM 1446 N N . ILE A 1 187 ? -45.824 -9.014 58.545 1.00 98.31 187 ILE A N 1
ATOM 1447 C CA . ILE A 1 187 ? -47.256 -8.983 58.220 1.00 98.31 187 ILE A CA 1
ATOM 1448 C C . ILE A 1 187 ? -47.923 -10.295 58.647 1.00 98.31 187 ILE A C 1
ATOM 1450 O O . ILE A 1 187 ? -49.005 -10.254 59.224 1.00 98.31 187 ILE A O 1
ATOM 1454 N N . GLN A 1 188 ? -47.277 -11.442 58.418 1.00 97.50 188 GLN A N 1
ATOM 1455 C CA . GLN A 1 188 ? -47.799 -12.730 58.873 1.00 97.50 188 GLN A CA 1
ATOM 1456 C C . GLN A 1 188 ? -47.882 -12.797 60.403 1.00 97.50 188 GLN A C 1
ATOM 1458 O O . GLN A 1 188 ? -48.938 -13.119 60.930 1.00 97.50 188 GLN A O 1
ATOM 1463 N N . GLU A 1 189 ? -46.822 -12.398 61.110 1.00 97.19 189 GLU A N 1
ATOM 1464 C CA . GLU A 1 189 ? -46.814 -12.329 62.579 1.00 97.19 189 GLU A CA 1
ATOM 1465 C C . GLU A 1 189 ? -47.940 -11.422 63.115 1.00 97.19 189 GLU A C 1
ATOM 1467 O O . GLU A 1 189 ? -48.601 -11.753 64.097 1.00 97.19 189 GLU A O 1
ATOM 1472 N N . MET A 1 190 ? -48.201 -10.287 62.457 1.00 97.31 190 MET A N 1
ATOM 1473 C CA . MET A 1 190 ? -49.326 -9.410 62.798 1.00 97.31 190 MET A CA 1
ATOM 1474 C C . MET A 1 190 ? -50.687 -10.074 62.572 1.00 97.31 190 MET A C 1
ATOM 1476 O O . MET A 1 190 ? -51.576 -9.915 63.407 1.00 97.31 190 MET A O 1
ATOM 1480 N N . ASN A 1 191 ? -50.862 -10.791 61.459 1.00 95.69 191 ASN A N 1
ATOM 1481 C CA . ASN A 1 191 ? -52.100 -11.518 61.179 1.00 95.69 191 ASN A CA 1
ATOM 1482 C C . ASN A 1 191 ? -52.344 -12.608 62.227 1.00 95.69 191 ASN A C 1
ATOM 1484 O O . ASN A 1 191 ? -53.446 -12.690 62.757 1.00 95.69 191 ASN A O 1
ATOM 1488 N N . ASP A 1 192 ? -51.307 -13.356 62.607 1.00 94.12 192 ASP A N 1
ATOM 1489 C CA . ASP A 1 192 ? -51.402 -14.387 63.644 1.00 94.12 192 ASP A CA 1
ATOM 1490 C C . ASP A 1 192 ? -51.830 -13.781 65.002 1.00 94.12 192 ASP A C 1
ATOM 1492 O O . ASP A 1 192 ? -52.646 -14.355 65.730 1.00 94.12 192 ASP A O 1
ATOM 1496 N N . ILE A 1 193 ? -51.333 -12.581 65.338 1.00 93.31 193 ILE A N 1
ATOM 1497 C CA . ILE A 1 193 ? -51.775 -11.833 66.526 1.00 93.31 193 ILE A CA 1
ATOM 1498 C C . ILE A 1 193 ? -53.254 -11.443 66.409 1.00 93.31 193 ILE A C 1
ATOM 1500 O O . ILE A 1 193 ? -54.008 -11.638 67.364 1.00 93.31 193 ILE A O 1
ATOM 1504 N N . LEU A 1 194 ? -53.687 -10.895 65.271 1.00 91.25 194 LEU A N 1
ATOM 1505 C CA . LEU A 1 194 ? -55.089 -10.512 65.057 1.00 91.25 194 LEU A CA 1
ATOM 1506 C C . LEU A 1 194 ? -56.029 -11.718 65.176 1.00 91.25 194 LEU A C 1
ATOM 1508 O O . LEU A 1 194 ? -57.052 -11.628 65.859 1.00 91.25 194 LEU A O 1
ATOM 1512 N N . ASP A 1 195 ? -55.649 -12.855 64.596 1.00 90.00 195 ASP A N 1
ATOM 1513 C CA . ASP A 1 195 ? -56.406 -14.101 64.692 1.00 90.00 195 ASP A CA 1
ATOM 1514 C C . ASP A 1 195 ? -56.540 -14.561 66.151 1.00 90.00 195 ASP A C 1
ATOM 1516 O O . ASP A 1 195 ? -57.627 -14.970 66.566 1.00 90.00 195 ASP A O 1
ATOM 1520 N N . SER A 1 196 ? -55.498 -14.399 66.975 1.00 88.62 196 SER A N 1
ATOM 1521 C CA . SER A 1 196 ? -55.559 -14.732 68.408 1.00 88.62 196 SER A CA 1
ATOM 1522 C C . SER A 1 196 ? -56.581 -13.894 69.196 1.00 88.62 196 SER A C 1
ATOM 1524 O O . SER A 1 196 ? -57.173 -14.390 70.156 1.00 88.62 196 SER A O 1
ATOM 1526 N N . PHE A 1 197 ? -56.849 -12.653 68.771 1.00 84.50 197 PHE A N 1
ATOM 1527 C CA . PHE A 1 197 ? -57.883 -11.803 69.370 1.00 84.50 197 PHE A CA 1
ATOM 1528 C C . PHE A 1 197 ? -59.291 -12.114 68.855 1.00 84.50 197 PHE A C 1
ATOM 1530 O O . PHE A 1 197 ? -60.258 -11.874 69.574 1.00 84.50 197 PHE A O 1
ATOM 1537 N N . SER A 1 198 ? -59.440 -12.670 67.650 1.00 77.81 198 SER A N 1
ATOM 1538 C CA . SER A 1 198 ? -60.759 -12.995 67.082 1.00 77.81 198 SER A CA 1
ATOM 1539 C C . SER A 1 198 ? -61.537 -14.047 67.892 1.00 77.81 198 SER A C 1
ATOM 1541 O O . SER A 1 198 ? -62.766 -14.062 67.867 1.00 77.81 198 SER A O 1
ATOM 1543 N N . GLY A 1 199 ? -60.832 -14.894 68.652 1.00 70.94 199 GLY A N 1
ATOM 1544 C CA . GLY A 1 199 ? -61.422 -15.877 69.565 1.00 70.94 199 GLY A CA 1
ATOM 1545 C C . GLY A 1 199 ? -61.808 -15.330 70.946 1.00 70.94 199 GLY A C 1
ATOM 1546 O O . GLY A 1 199 ? -62.401 -16.064 71.737 1.00 70.94 199 GLY A O 1
ATOM 1547 N N . PHE A 1 200 ? -61.484 -14.071 71.265 1.00 71.19 200 PHE A N 1
ATOM 1548 C CA . PHE A 1 200 ? -61.904 -13.437 72.515 1.00 71.19 200 PHE A CA 1
ATOM 1549 C C . PHE A 1 200 ? -63.350 -12.939 72.399 1.00 71.19 200 PHE A C 1
ATOM 1551 O O . PHE A 1 200 ? -63.627 -11.917 71.773 1.00 71.19 200 PHE A O 1
ATOM 1558 N N . ASP A 1 201 ? -64.282 -13.634 73.053 1.00 77.88 201 ASP A N 1
ATOM 1559 C CA . ASP A 1 201 ? -65.668 -13.179 73.172 1.00 77.88 201 ASP A CA 1
ATOM 1560 C C . ASP A 1 201 ? -65.777 -12.069 74.231 1.00 77.88 201 ASP A C 1
ATOM 1562 O O . ASP A 1 201 ? -66.016 -12.304 75.419 1.00 77.88 201 ASP A O 1
ATOM 1566 N N . ILE A 1 202 ? -65.576 -10.830 73.781 1.00 76.38 202 ILE A N 1
ATOM 1567 C CA . ILE A 1 202 ? -65.724 -9.620 74.601 1.00 76.38 202 ILE A CA 1
ATOM 1568 C C . ILE A 1 202 ? -67.146 -9.513 75.174 1.00 76.38 202 ILE A C 1
ATOM 1570 O O . ILE A 1 202 ? -67.318 -9.000 76.280 1.00 76.38 202 ILE A O 1
ATOM 1574 N N . GLY A 1 203 ? -68.158 -10.018 74.459 1.00 76.06 203 GLY A N 1
ATOM 1575 C CA . GLY A 1 203 ? -69.541 -10.035 74.931 1.00 76.06 203 GLY A CA 1
ATOM 1576 C C . GLY A 1 203 ? -69.688 -10.897 76.180 1.00 76.06 203 GLY A C 1
ATOM 1577 O O . GLY A 1 203 ? -70.214 -10.432 77.189 1.00 76.06 203 GLY A O 1
ATOM 1578 N N . ASN A 1 204 ? -69.131 -12.108 76.151 1.00 80.50 204 ASN A N 1
ATOM 1579 C CA . ASN A 1 204 ? -69.107 -13.011 77.302 1.00 80.50 204 ASN A CA 1
ATOM 1580 C C . ASN A 1 204 ? -68.291 -12.434 78.473 1.00 80.50 204 ASN A C 1
ATOM 1582 O O . ASN A 1 204 ? -68.739 -12.464 79.615 1.00 80.50 204 ASN A O 1
ATOM 1586 N N . LEU A 1 205 ? -67.143 -11.805 78.207 1.00 81.38 205 LEU A N 1
ATOM 1587 C CA . LEU A 1 205 ? -66.352 -11.144 79.255 1.00 81.38 205 LEU A CA 1
ATOM 1588 C C . LEU A 1 205 ? -67.117 -9.982 79.917 1.00 81.38 205 LEU A C 1
ATOM 1590 O O . LEU A 1 205 ? -67.127 -9.853 81.141 1.00 81.38 205 LEU A O 1
ATOM 1594 N N . SER A 1 206 ? -67.807 -9.161 79.122 1.00 83.62 206 SER A N 1
ATOM 1595 C CA . SER A 1 206 ? -68.663 -8.081 79.627 1.00 83.62 206 SER A CA 1
ATOM 1596 C C . SER A 1 206 ? -69.852 -8.620 80.431 1.00 83.62 206 SER A C 1
ATOM 1598 O O . SER A 1 206 ? -70.250 -8.012 81.430 1.00 83.62 206 SER A O 1
ATOM 1600 N N . GLN A 1 207 ? -70.408 -9.760 80.015 1.00 84.69 207 GLN A N 1
ATOM 1601 C CA . GLN A 1 207 ? -71.474 -10.461 80.727 1.00 84.69 207 GLN A CA 1
ATOM 1602 C C . GLN A 1 207 ? -70.979 -10.950 82.097 1.00 84.69 207 GLN A C 1
ATOM 1604 O O . GLN A 1 207 ? -71.571 -10.598 83.114 1.00 84.69 207 GLN A O 1
ATOM 1609 N N . GLN A 1 208 ? -69.845 -11.657 82.143 1.00 84.31 208 GLN A N 1
ATOM 1610 C CA . GLN A 1 208 ? -69.240 -12.156 83.384 1.00 84.31 208 GLN A CA 1
ATOM 1611 C C . GLN A 1 208 ? -68.903 -11.029 84.372 1.00 84.31 208 GLN A C 1
ATOM 1613 O O . GLN A 1 208 ? -69.130 -11.167 85.573 1.00 84.31 208 GLN A O 1
ATOM 1618 N N . ILE A 1 209 ? -68.403 -9.887 83.885 1.00 90.06 209 ILE A N 1
ATOM 1619 C CA . ILE A 1 209 ? -68.156 -8.703 84.726 1.00 90.06 209 ILE A CA 1
ATOM 1620 C C . ILE A 1 209 ? -69.467 -8.166 85.312 1.00 90.06 209 ILE A C 1
ATOM 1622 O O . ILE A 1 209 ? -69.516 -7.832 86.496 1.00 90.06 209 ILE A O 1
ATOM 1626 N N . SER A 1 210 ? -70.526 -8.101 84.503 1.00 91.31 210 SER A N 1
ATOM 1627 C CA . SER A 1 210 ? -71.839 -7.623 84.954 1.00 91.31 210 SER A CA 1
ATOM 1628 C C . SER A 1 210 ? -72.437 -8.545 86.023 1.00 91.31 210 SER A C 1
ATOM 1630 O O . SER A 1 210 ? -72.944 -8.069 87.039 1.00 91.31 210 SER A O 1
ATOM 1632 N N . GLU A 1 211 ? -72.324 -9.863 85.839 1.00 90.31 211 GLU A N 1
ATOM 1633 C CA . GLU A 1 211 ? -72.764 -10.875 86.812 1.00 90.31 211 GLU A CA 1
ATOM 1634 C C . GLU A 1 211 ? -71.975 -10.785 88.129 1.00 90.31 211 GLU A C 1
ATOM 1636 O O . GLU A 1 211 ? -72.549 -10.826 89.224 1.00 90.31 211 GLU A O 1
ATOM 1641 N N . PHE A 1 212 ? -70.658 -10.583 88.047 1.00 91.94 212 PHE A N 1
ATOM 1642 C CA . PHE A 1 212 ? -69.819 -10.378 89.225 1.00 91.94 212 PHE A CA 1
ATOM 1643 C C . PHE A 1 212 ? -70.194 -9.099 89.989 1.00 91.94 212 PHE A C 1
ATOM 1645 O O . PHE A 1 212 ? -70.306 -9.127 91.213 1.00 91.94 212 PHE A O 1
ATOM 1652 N N . GLN A 1 213 ? -70.450 -7.990 89.287 1.00 92.94 213 GLN A N 1
ATOM 1653 C CA . GLN A 1 213 ? -70.891 -6.731 89.902 1.00 92.94 213 GLN A CA 1
ATOM 1654 C C . GLN A 1 213 ? -72.244 -6.866 90.605 1.00 92.94 213 GLN A C 1
ATOM 1656 O O . GLN A 1 213 ? -72.404 -6.355 91.713 1.00 92.94 213 GLN A O 1
ATOM 1661 N N . GLN A 1 214 ? -73.203 -7.581 90.007 1.00 92.06 214 GLN A N 1
ATOM 1662 C CA . GLN A 1 214 ? -74.476 -7.879 90.670 1.00 92.06 214 GLN A CA 1
ATOM 1663 C C . GLN A 1 214 ? -74.266 -8.664 91.965 1.00 92.06 214 GLN A C 1
ATOM 1665 O O . GLN A 1 214 ? -74.851 -8.320 92.990 1.00 92.06 214 GLN A O 1
ATOM 1670 N N . THR A 1 215 ? -73.391 -9.670 91.936 1.00 92.62 215 THR A N 1
ATOM 1671 C CA . THR A 1 215 ? -73.051 -10.466 93.124 1.00 92.62 215 THR A CA 1
ATOM 1672 C C . THR A 1 215 ? -72.416 -9.600 94.216 1.00 92.62 215 THR A C 1
ATOM 1674 O O . THR A 1 215 ? -72.772 -9.714 95.387 1.00 92.62 215 THR A O 1
ATOM 1677 N N . LEU A 1 216 ? -71.509 -8.696 93.838 1.00 94.06 216 LEU A N 1
ATOM 1678 C CA . LEU A 1 216 ? -70.866 -7.745 94.749 1.00 94.06 216 LEU A CA 1
ATOM 1679 C C . LEU A 1 216 ? -71.881 -6.810 95.417 1.00 94.06 216 LEU A C 1
ATOM 1681 O O . LEU A 1 216 ? -71.850 -6.647 96.635 1.00 94.06 216 LEU A O 1
ATOM 1685 N N . ASN A 1 217 ? -72.802 -6.248 94.633 1.00 93.19 217 ASN A N 1
ATOM 1686 C CA . ASN A 1 217 ? -73.862 -5.383 95.146 1.00 93.19 217 ASN A CA 1
ATOM 1687 C C . ASN A 1 217 ? -74.805 -6.148 96.086 1.00 93.19 217 ASN A C 1
ATOM 1689 O O . ASN A 1 217 ? -75.211 -5.614 97.114 1.00 93.19 217 ASN A O 1
ATOM 1693 N N . GLN A 1 218 ? -75.130 -7.407 95.768 1.00 91.69 218 GLN A N 1
ATOM 1694 C CA . GLN A 1 218 ? -75.951 -8.242 96.644 1.00 91.69 218 GLN A CA 1
ATOM 1695 C C . GLN A 1 218 ? -75.262 -8.484 97.991 1.00 91.69 218 GLN A C 1
ATOM 1697 O O . GLN A 1 218 ? -75.876 -8.274 99.030 1.00 91.69 218 GLN A O 1
ATOM 1702 N N . LEU A 1 219 ? -73.975 -8.842 97.983 1.00 91.44 219 LEU A N 1
ATOM 1703 C CA . LEU A 1 219 ? -73.199 -9.024 99.213 1.00 91.44 219 LEU A CA 1
ATOM 1704 C C . LEU A 1 219 ? -73.120 -7.741 100.050 1.00 91.44 219 LEU A C 1
ATOM 1706 O O . LEU A 1 219 ? -73.186 -7.816 101.273 1.00 91.44 219 LEU A O 1
ATOM 1710 N N . GLN A 1 220 ? -72.988 -6.571 99.414 1.00 90.56 220 GLN A N 1
ATOM 1711 C CA . GLN A 1 220 ? -73.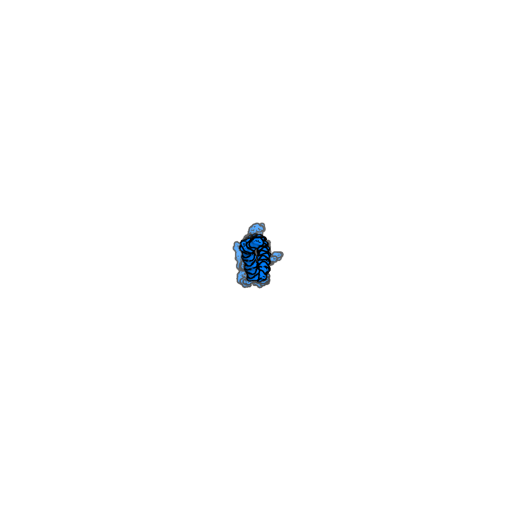014 -5.279 100.109 1.00 90.56 220 GLN A CA 1
ATOM 1712 C C . GLN A 1 220 ? -74.364 -5.026 100.786 1.00 90.56 220 GLN A C 1
ATOM 1714 O O . GLN A 1 220 ? -74.389 -4.700 101.970 1.00 90.56 220 GLN A O 1
ATOM 1719 N N . ASN A 1 221 ? -75.469 -5.247 100.071 1.00 86.38 221 ASN A N 1
ATOM 1720 C CA . ASN A 1 221 ? -76.814 -5.118 100.633 1.00 86.38 221 ASN A CA 1
ATOM 1721 C C . ASN A 1 221 ? -77.041 -6.095 101.798 1.00 86.38 221 ASN A C 1
ATOM 1723 O O . ASN A 1 221 ? -77.605 -5.718 102.824 1.00 86.38 221 ASN A O 1
ATOM 1727 N N . ASP A 1 222 ? -76.576 -7.341 101.666 1.00 88.12 222 ASP A N 1
ATOM 1728 C CA . ASP A 1 222 ? -76.679 -8.346 102.725 1.00 88.12 222 ASP A CA 1
ATOM 1729 C C . ASP A 1 222 ? -75.882 -7.908 103.970 1.00 88.12 222 ASP A C 1
ATOM 1731 O O . ASP A 1 222 ? -76.402 -7.960 105.085 1.00 88.12 222 ASP A O 1
ATOM 1735 N N . LEU A 1 223 ? -74.665 -7.381 103.793 1.00 84.69 223 LEU A N 1
ATOM 1736 C CA . LEU A 1 223 ? -73.845 -6.798 104.865 1.00 84.69 223 LEU A CA 1
ATOM 1737 C C . LEU A 1 223 ? -74.526 -5.606 105.556 1.00 84.69 223 LEU A C 1
ATOM 1739 O O . LEU A 1 223 ? -74.529 -5.534 106.786 1.00 84.69 223 LEU A O 1
ATOM 1743 N N . GLU A 1 224 ? -75.127 -4.691 104.794 1.00 82.38 224 GLU A N 1
ATOM 1744 C CA . GLU A 1 224 ? -75.892 -3.565 105.344 1.00 82.38 224 GLU A CA 1
ATOM 1745 C C . GLU A 1 224 ? -77.121 -4.048 106.130 1.00 82.38 224 GLU A C 1
ATOM 1747 O O . GLU A 1 224 ? -77.405 -3.547 107.220 1.00 82.38 224 GLU A O 1
ATOM 1752 N N . SER A 1 225 ? -77.818 -5.074 105.633 1.00 77.38 225 SER A N 1
ATOM 1753 C CA . SER A 1 225 ? -78.967 -5.669 106.324 1.00 77.38 225 SER A CA 1
ATOM 1754 C C . SER A 1 225 ? -78.573 -6.355 107.639 1.00 77.38 225 SER A C 1
ATOM 1756 O O . SER A 1 225 ? -79.280 -6.226 108.638 1.00 77.38 225 SER A O 1
ATOM 1758 N N . MET A 1 226 ? -77.404 -7.004 107.685 1.00 75.19 226 MET A N 1
ATOM 1759 C CA . MET A 1 226 ? -76.845 -7.586 108.909 1.00 75.19 226 MET A CA 1
ATOM 1760 C C . MET A 1 226 ? -76.414 -6.513 109.918 1.00 75.19 226 MET A C 1
ATOM 1762 O O . MET A 1 226 ? -76.551 -6.728 111.120 1.00 75.19 226 MET A O 1
ATOM 1766 N N . SER A 1 227 ? -75.936 -5.356 109.447 1.00 68.56 227 SER A N 1
ATOM 1767 C CA . SER A 1 227 ? -75.599 -4.207 110.299 1.00 68.56 227 SER A CA 1
ATOM 1768 C C . SER A 1 227 ? -76.835 -3.529 110.903 1.00 68.56 227 SER A C 1
ATOM 1770 O O . SER A 1 227 ? -76.751 -3.009 112.012 1.00 68.56 227 SER A O 1
ATOM 1772 N N . ASN A 1 228 ? -77.976 -3.530 110.205 1.00 59.44 228 ASN A N 1
ATOM 1773 C CA . ASN A 1 228 ? -79.235 -2.960 110.708 1.00 59.44 228 ASN A CA 1
ATOM 1774 C C . ASN A 1 228 ? -80.059 -3.959 111.543 1.00 59.44 228 ASN A C 1
ATOM 1776 O O . ASN A 1 228 ? -80.874 -3.552 112.364 1.00 59.44 228 ASN A O 1
ATOM 1780 N N . GLY A 1 229 ? -79.839 -5.267 111.373 1.00 54.19 229 GLY A N 1
ATOM 1781 C CA . GLY A 1 229 ? -80.490 -6.322 112.159 1.00 54.19 229 GLY A CA 1
ATOM 1782 C C . GLY A 1 229 ? -79.929 -6.515 113.575 1.00 54.19 229 GLY A C 1
ATOM 1783 O O . GLY A 1 229 ? -80.494 -7.286 114.346 1.00 54.19 229 GLY A O 1
ATOM 1784 N N . SER A 1 230 ? -78.838 -5.836 113.948 1.00 51.06 230 SER A N 1
ATOM 1785 C CA . SER A 1 230 ? -78.242 -5.948 115.288 1.00 51.06 230 SER A CA 1
ATOM 1786 C C . SER A 1 230 ? -78.846 -5.021 116.355 1.00 51.06 230 SER A C 1
ATOM 1788 O O . SER A 1 230 ? -78.384 -5.060 117.493 1.00 51.06 230 SER A O 1
ATOM 1790 N N . GLU A 1 231 ? -79.868 -4.212 116.038 1.00 51.00 231 GLU A N 1
ATOM 1791 C CA . GLU A 1 231 ? -80.561 -3.357 117.028 1.00 51.00 231 GLU A CA 1
ATOM 1792 C C . GLU A 1 231 ? -81.828 -3.978 117.653 1.00 51.00 231 GLU A C 1
ATOM 1794 O O . GLU A 1 231 ? -82.356 -3.427 118.616 1.00 51.00 231 GLU A O 1
ATOM 1799 N N . GLU A 1 232 ? -82.277 -5.162 117.223 1.00 48.75 232 GLU A N 1
ATOM 1800 C CA . GLU A 1 232 ? -83.413 -5.863 117.847 1.00 48.75 232 GLU A CA 1
ATOM 1801 C C . GLU A 1 232 ? -83.005 -7.210 118.457 1.00 48.75 232 GLU A C 1
ATOM 1803 O O . GLU A 1 232 ? -83.294 -8.280 117.930 1.00 48.75 232 GLU A O 1
ATOM 1808 N N . VAL A 1 233 ? -82.393 -7.168 119.643 1.00 47.28 233 VAL A N 1
ATOM 1809 C CA . VAL A 1 233 ? -82.618 -8.221 120.645 1.00 47.28 233 VAL A CA 1
ATOM 1810 C C . VAL A 1 233 ? -82.903 -7.549 121.982 1.00 47.28 233 VAL A C 1
ATOM 1812 O O . VAL A 1 233 ? -82.020 -7.320 122.807 1.00 47.28 233 VAL A O 1
ATOM 1815 N N . MET A 1 234 ? -84.182 -7.232 122.181 1.00 48.62 234 MET A N 1
ATOM 1816 C CA . MET A 1 234 ? -84.757 -7.090 123.510 1.00 48.62 234 MET A CA 1
ATOM 1817 C C . MET A 1 234 ? -84.708 -8.450 124.210 1.00 48.62 234 MET A C 1
ATOM 1819 O O . MET A 1 234 ? -85.250 -9.431 123.702 1.00 48.62 234 MET A O 1
ATOM 1823 N N . VAL A 1 235 ? -84.105 -8.499 125.395 1.00 44.06 235 VAL A N 1
ATOM 1824 C CA . VAL A 1 235 ? -84.414 -9.536 126.383 1.00 44.06 235 VAL A CA 1
ATOM 1825 C C . VAL A 1 235 ? -85.141 -8.839 127.526 1.00 44.06 235 VAL A C 1
ATOM 1827 O O . VAL A 1 235 ? -84.537 -8.100 128.301 1.00 44.06 235 VAL A O 1
ATOM 1830 N N . GLU A 1 236 ? -86.460 -9.027 127.569 1.00 43.19 236 GLU A N 1
ATOM 1831 C CA . GLU A 1 236 ? -87.305 -8.697 128.714 1.00 43.19 236 GLU A CA 1
ATOM 1832 C C . GLU A 1 236 ? -87.130 -9.748 129.825 1.00 43.19 236 GLU A C 1
ATOM 1834 O O . GLU A 1 236 ? -87.235 -10.942 129.559 1.00 43.19 236 GLU A O 1
ATOM 1839 N N . GLN A 1 237 ? -86.919 -9.220 131.041 1.00 43.44 237 GLN A N 1
ATOM 1840 C CA . GLN A 1 237 ? -87.189 -9.740 132.400 1.00 43.44 237 GLN A CA 1
ATOM 1841 C C . GLN A 1 237 ? -86.544 -11.053 132.869 1.00 43.44 237 GLN A C 1
ATOM 1843 O O . GLN A 1 237 ? -86.969 -12.151 132.455 1.00 43.44 237 GLN A O 1
#

pLDDT: mean 86.7, std 13.34, range [43.19, 98.5]

Radius of gyration: 66.2 Å; chains: 1; bounding box: 132×35×188 Å

Sequence (237 aa):
MRTVYVSLDKTHSFNIGHQYEHKATLVKFMNLDYQGSLYIRLEINDYKNMVPLTADSFLVGKPLTFHSGTVKGQLYSMTADGDYEQLSKVFNMIIDESIGYQDPSEYPVDPNVELIYEELKTLKSECTTARDQCETAYQQCNQVTNACASATQLCNEAVNNIGGSISNANAATQSCNQATATANQKIQEMNDILDSFSGFDIGNLSQQISEFQQTLNQLQNDLESMSNGSEEVMVEQ

Organism: NCBI:txid1323